Protein AF-A0A956GIS6-F1 (afdb_monomer)

Sequence (207 aa):
MKRALHSLPLTLAALLAAAACTKPPPARPPPKPNNALVVPKKHEAVKPQSCPTCKEDGHCVEKAGKCIAEKPEHCQA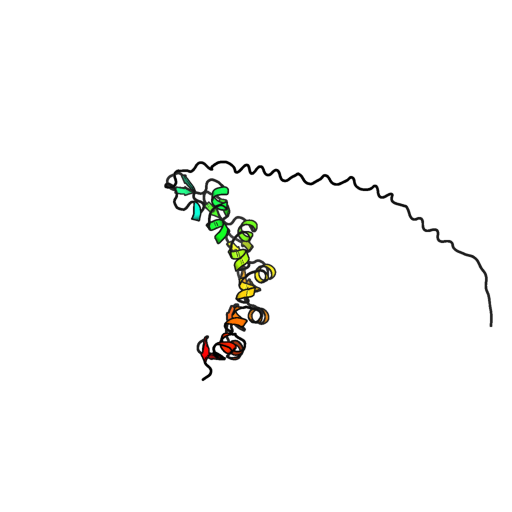ARVCQQSGACTLRDGECEIGSDADCAKAKPCKARGACAFLRGRCVAKSDTQCAASSACTKRGLCALGKAGACIAKKQTHCRKSSDCADRGDCSVVDGACARKSSADCRRSKLCKEDKRCRLTDGECVSSR

Solvent-accessible surface area (backbone atoms only — not comparable to full-atom values): 11097 Å² total; per-residue (Å²): 136,92,84,80,92,84,89,88,84,85,84,80,80,79,84,75,79,78,75,79,78,74,75,77,76,82,77,76,77,76,80,73,84,74,83,66,80,75,65,79,75,69,78,78,73,66,65,98,74,74,35,86,47,20,61,46,56,4,18,60,40,70,55,96,92,38,60,23,24,89,46,50,65,35,9,59,70,7,48,37,12,45,58,65,4,20,30,32,61,52,98,39,37,47,33,47,76,38,40,70,27,10,54,64,7,50,44,13,55,45,45,7,16,33,31,56,54,95,76,39,54,21,26,90,36,39,68,40,6,51,71,6,50,34,11,52,38,47,4,18,33,27,58,42,77,95,29,39,44,17,18,85,45,52,69,33,9,58,65,6,48,40,10,44,47,68,3,22,30,32,65,50,98,45,35,43,31,53,84,43,34,72,25,14,53,65,6,42,40,19,74,75,67,43,13,32,33,57,52,98,80,36,58,35,68,70,123

Structure (mmCIF, N/CA/C/O backbone):
data_AF-A0A956GIS6-F1
#
_entry.id   AF-A0A956GIS6-F1
#
loop_
_atom_site.group_PDB
_atom_site.id
_atom_site.type_symbol
_atom_site.label_atom_id
_atom_site.label_alt_id
_atom_site.label_comp_id
_atom_site.label_asym_id
_atom_site.label_entity_id
_atom_site.label_seq_id
_atom_site.pdbx_PDB_ins_code
_atom_site.Cartn_x
_atom_site.Cartn_y
_atom_site.Cartn_z
_atom_site.occupancy
_atom_site.B_iso_or_equiv
_atom_site.auth_seq_id
_atom_site.auth_comp_id
_atom_site.auth_asym_id
_atom_site.auth_atom_id
_atom_site.pdbx_PDB_model_num
ATOM 1 N N . MET A 1 1 ? 23.698 76.577 -25.377 1.00 41.53 1 MET A N 1
ATOM 2 C CA . MET A 1 1 ? 23.821 77.891 -24.706 1.00 41.53 1 MET A CA 1
ATOM 3 C C . MET A 1 1 ? 23.256 77.764 -23.299 1.00 41.53 1 MET A C 1
ATOM 5 O O . MET A 1 1 ? 22.222 77.138 -23.127 1.00 41.53 1 MET A O 1
ATOM 9 N N . LYS A 1 2 ? 24.010 78.251 -22.310 1.00 43.03 2 LYS A N 1
ATOM 10 C CA . LYS A 1 2 ? 23.818 78.067 -20.862 1.00 43.03 2 LYS A CA 1
ATOM 11 C C . LYS A 1 2 ? 22.625 78.874 -20.328 1.00 43.03 2 LYS A C 1
ATOM 13 O O . LYS A 1 2 ? 22.608 80.073 -20.572 1.00 43.03 2 LYS A O 1
ATOM 18 N N . ARG A 1 3 ? 21.738 78.257 -19.536 1.00 41.69 3 ARG A N 1
ATOM 19 C CA . ARG A 1 3 ? 20.885 78.847 -18.469 1.00 41.69 3 ARG A CA 1
ATOM 20 C C . ARG A 1 3 ? 20.359 77.682 -17.612 1.00 41.69 3 ARG A C 1
ATOM 22 O O . ARG A 1 3 ? 20.037 76.656 -18.189 1.00 41.69 3 ARG A O 1
ATOM 29 N N . ALA A 1 4 ? 20.206 77.714 -16.296 1.00 41.94 4 ALA A N 1
ATOM 30 C CA . ALA A 1 4 ? 20.657 78.580 -15.215 1.00 41.94 4 ALA A CA 1
ATOM 31 C C . ALA A 1 4 ? 20.495 77.742 -13.923 1.00 41.94 4 ALA A C 1
ATOM 33 O O . ALA A 1 4 ? 19.527 76.995 -13.796 1.00 41.94 4 ALA A O 1
ATOM 34 N N . LEU A 1 5 ? 21.448 77.845 -12.996 1.00 48.97 5 LEU A N 1
ATOM 35 C CA . LEU A 1 5 ? 21.312 77.411 -11.599 1.00 48.97 5 LEU A CA 1
ATOM 36 C C . LEU A 1 5 ? 20.383 78.378 -10.856 1.00 48.97 5 LEU A C 1
ATOM 38 O O . LEU A 1 5 ? 20.523 79.568 -11.105 1.00 48.97 5 LEU A O 1
ATOM 42 N N . HIS A 1 6 ? 19.522 77.871 -9.964 1.00 41.44 6 HIS A N 1
ATOM 43 C CA . HIS A 1 6 ? 19.002 78.451 -8.701 1.00 41.44 6 HIS A CA 1
ATOM 44 C C . HIS A 1 6 ? 18.174 77.313 -8.043 1.00 41.44 6 HIS A C 1
ATOM 46 O O . HIS A 1 6 ? 17.205 76.859 -8.636 1.00 41.44 6 HIS A O 1
ATOM 52 N N . SER A 1 7 ? 18.652 76.570 -7.038 1.00 41.81 7 SER A N 1
ATOM 53 C CA . SER A 1 7 ? 18.880 76.893 -5.618 1.00 41.81 7 SER A CA 1
ATOM 54 C C . SER A 1 7 ? 17.678 76.563 -4.707 1.00 41.81 7 SER A C 1
ATOM 56 O O . SER A 1 7 ? 16.615 77.156 -4.850 1.00 41.81 7 SER A O 1
ATOM 58 N N . LEU A 1 8 ? 17.970 75.712 -3.710 1.00 45.19 8 LEU A N 1
ATOM 59 C CA . LEU A 1 8 ? 17.312 75.446 -2.415 1.00 45.19 8 LEU A CA 1
ATOM 60 C C . LEU A 1 8 ? 16.386 74.215 -2.228 1.00 45.19 8 LEU A C 1
ATOM 62 O O . LEU A 1 8 ? 15.758 73.745 -3.171 1.00 45.19 8 LEU A O 1
ATOM 66 N N . PRO A 1 9 ? 16.402 73.632 -1.004 1.00 49.66 9 PRO A N 1
ATOM 67 C CA . PRO A 1 9 ? 16.257 72.199 -0.758 1.00 49.66 9 PRO A CA 1
ATOM 68 C C . PRO A 1 9 ? 14.889 71.833 -0.164 1.00 49.66 9 PRO A C 1
ATOM 70 O O . PRO A 1 9 ? 14.336 72.575 0.643 1.00 49.66 9 PRO A O 1
ATOM 73 N N . LEU A 1 10 ? 14.373 70.643 -0.487 1.00 47.06 10 LEU A N 1
ATOM 74 C CA . LEU A 1 10 ? 13.281 70.031 0.273 1.00 47.06 10 LEU A CA 1
ATOM 75 C C . LEU A 1 10 ? 13.843 68.931 1.175 1.00 47.06 10 LEU A C 1
ATOM 77 O O . LEU A 1 10 ? 14.133 67.817 0.744 1.00 47.06 10 LEU A O 1
ATOM 81 N N . THR A 1 11 ? 13.993 69.271 2.450 1.00 47.03 11 THR A N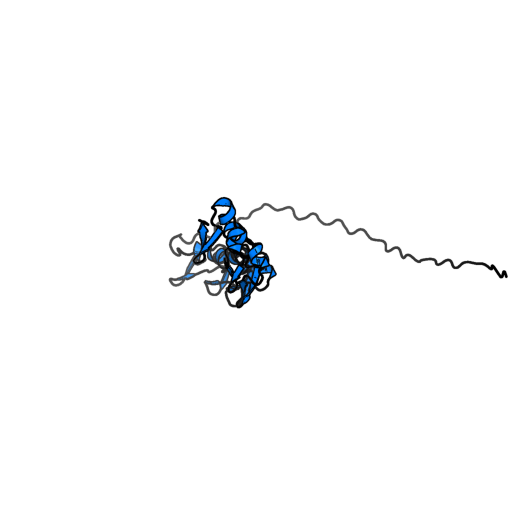 1
ATOM 82 C CA . THR A 1 11 ? 14.193 68.332 3.552 1.00 47.03 11 THR A CA 1
ATOM 83 C C . THR A 1 11 ? 12.910 67.534 3.772 1.00 47.03 11 THR A C 1
ATOM 85 O O . THR A 1 11 ? 11.970 68.016 4.402 1.00 47.03 11 THR A O 1
ATOM 88 N N . LEU A 1 12 ? 12.867 66.305 3.255 1.00 45.44 12 LEU A N 1
ATOM 89 C CA . LEU A 1 12 ? 11.823 65.335 3.579 1.00 45.44 12 LEU A CA 1
ATOM 90 C C . LEU A 1 12 ? 12.169 64.685 4.929 1.00 45.44 12 LEU A C 1
ATOM 92 O O . LEU A 1 12 ? 12.908 63.705 5.004 1.00 45.44 12 LEU A O 1
ATOM 96 N N . ALA A 1 13 ? 11.679 65.280 6.016 1.00 46.28 13 ALA A N 1
ATOM 97 C CA . ALA A 1 13 ? 11.748 64.694 7.348 1.00 46.28 13 ALA A CA 1
ATOM 98 C C . ALA A 1 13 ? 10.803 63.483 7.414 1.00 46.28 13 ALA A C 1
ATOM 100 O O . ALA A 1 13 ? 9.583 63.624 7.495 1.00 46.28 13 ALA A O 1
ATOM 101 N N . ALA A 1 14 ? 11.374 62.280 7.352 1.00 45.25 14 ALA A N 1
ATOM 102 C CA . ALA A 1 14 ? 10.665 61.039 7.621 1.00 45.25 14 ALA A CA 1
ATOM 103 C C . ALA A 1 14 ? 10.368 60.937 9.128 1.00 45.25 14 ALA A C 1
ATOM 105 O O . ALA A 1 14 ? 11.259 60.682 9.937 1.00 45.25 14 ALA A O 1
ATOM 106 N N . LEU A 1 15 ? 9.102 61.132 9.501 1.00 43.81 15 LEU A N 1
ATOM 107 C CA . LEU A 1 15 ? 8.556 60.766 10.809 1.00 43.81 15 LEU A CA 1
ATOM 108 C C . LEU A 1 15 ? 8.535 59.233 10.929 1.00 43.81 15 LEU A C 1
ATOM 110 O O . LEU A 1 15 ? 7.545 58.575 10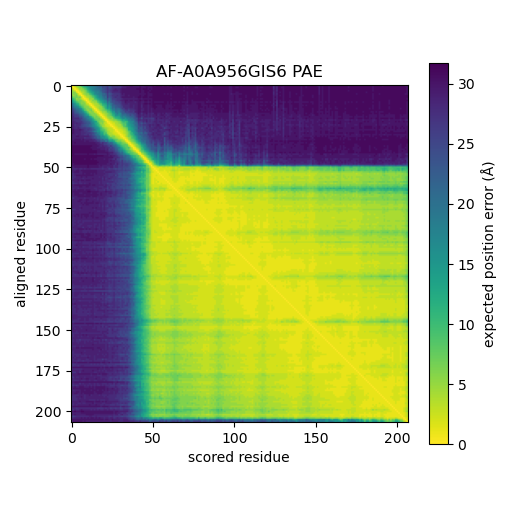.619 1.00 43.81 15 LEU A O 1
ATOM 114 N N . LEU A 1 16 ? 9.651 58.657 11.372 1.00 43.28 16 LEU A N 1
ATOM 115 C CA . LEU A 1 16 ? 9.696 57.300 11.908 1.00 43.28 16 LEU A CA 1
ATOM 116 C C . LEU A 1 16 ? 9.114 57.334 13.324 1.00 43.28 16 LEU A C 1
ATOM 118 O O . LEU A 1 16 ? 9.796 57.677 14.288 1.00 43.28 16 LEU A O 1
ATOM 122 N N . ALA A 1 17 ? 7.836 56.980 13.447 1.00 46.56 17 ALA A N 1
ATOM 123 C CA . ALA A 1 17 ? 7.248 56.627 14.728 1.00 46.56 17 ALA A CA 1
ATOM 124 C C . ALA A 1 17 ? 7.963 55.372 15.257 1.00 46.56 17 ALA A C 1
ATOM 126 O O . ALA A 1 17 ? 7.763 54.264 14.759 1.00 46.56 17 ALA A O 1
ATOM 127 N N . ALA A 1 18 ? 8.829 55.558 16.251 1.00 45.47 18 ALA A N 1
ATOM 128 C CA . ALA A 1 18 ? 9.423 54.474 17.014 1.00 45.47 18 ALA A CA 1
ATOM 129 C C . ALA A 1 18 ? 8.316 53.776 17.817 1.00 45.47 18 ALA A C 1
ATOM 131 O O . ALA A 1 18 ? 7.964 54.192 18.920 1.00 45.47 18 ALA A O 1
ATOM 132 N N . ALA A 1 19 ? 7.750 52.708 17.255 1.00 48.41 19 ALA A N 1
ATOM 133 C CA . ALA A 1 19 ? 7.001 51.735 18.029 1.00 48.41 19 ALA A CA 1
ATOM 134 C C . ALA A 1 19 ? 7.980 51.097 19.023 1.00 48.41 19 ALA A C 1
ATOM 136 O O . ALA A 1 19 ? 8.810 50.261 18.656 1.00 48.41 19 ALA A O 1
ATOM 137 N N . ALA A 1 20 ? 7.919 51.541 20.279 1.00 45.56 20 ALA A N 1
ATOM 138 C CA . ALA A 1 20 ? 8.622 50.919 21.384 1.00 45.56 20 ALA A CA 1
ATOM 139 C C . ALA A 1 20 ? 8.183 49.451 21.461 1.00 45.56 20 ALA A C 1
ATOM 141 O O . ALA A 1 20 ? 7.097 49.124 21.936 1.00 45.56 20 ALA A O 1
ATOM 142 N N . CYS A 1 21 ? 9.028 48.564 20.941 1.00 41.03 21 CYS A N 1
ATOM 143 C CA . CYS A 1 21 ? 8.876 47.128 21.076 1.00 41.03 21 CYS A CA 1
ATOM 144 C C . CYS A 1 21 ? 9.087 46.782 22.551 1.00 41.03 21 CYS A C 1
ATOM 146 O O . CYS A 1 21 ? 10.214 46.560 22.996 1.00 41.03 21 CYS A O 1
ATOM 148 N N . THR A 1 22 ? 8.010 46.763 23.334 1.00 56.94 22 THR A N 1
ATOM 149 C CA . THR A 1 22 ? 8.038 46.172 24.669 1.00 56.94 22 THR A CA 1
ATOM 150 C C . THR A 1 22 ? 8.377 44.699 24.499 1.00 56.94 22 THR A C 1
ATOM 152 O O . THR A 1 22 ? 7.619 43.936 23.898 1.00 56.94 22 THR A O 1
ATOM 155 N N . LYS A 1 23 ? 9.563 44.322 24.974 1.00 52.19 23 LYS A N 1
ATOM 156 C CA . LYS A 1 23 ? 10.079 42.956 24.959 1.00 52.19 23 LYS A CA 1
ATOM 157 C C . LYS A 1 23 ? 8.998 42.016 25.523 1.00 52.19 23 LYS A C 1
ATOM 159 O O . LYS A 1 23 ? 8.519 42.283 26.628 1.00 52.19 23 LYS A O 1
ATOM 164 N N . PRO A 1 24 ? 8.581 40.959 24.801 1.00 56.97 24 PRO A N 1
ATOM 165 C CA . PRO A 1 24 ? 7.620 40.011 25.346 1.00 56.97 24 PRO A CA 1
ATOM 166 C C . PRO A 1 24 ? 8.186 39.409 26.642 1.00 56.97 24 PRO A C 1
ATOM 168 O O . PRO A 1 24 ? 9.401 39.185 26.727 1.00 56.97 24 PRO A O 1
ATOM 171 N N . PRO A 1 25 ? 7.343 39.173 27.664 1.00 61.00 25 PRO A N 1
ATOM 172 C CA . PRO A 1 25 ? 7.788 38.548 28.901 1.00 61.00 25 PRO A CA 1
ATOM 173 C C . PRO A 1 25 ? 8.429 37.187 28.592 1.00 61.00 25 PRO A C 1
ATOM 175 O O . PRO A 1 25 ? 8.023 36.521 27.634 1.00 61.00 25 PRO A O 1
ATOM 178 N N . PRO A 1 26 ? 9.435 36.759 29.376 1.00 60.06 26 PRO A N 1
ATOM 179 C CA . PRO A 1 26 ? 10.087 35.476 29.159 1.00 60.06 26 PRO A CA 1
ATOM 180 C C . PRO A 1 26 ? 9.041 34.358 29.157 1.00 60.06 26 PRO A C 1
ATOM 182 O O . PRO A 1 26 ? 8.207 34.263 30.062 1.00 60.06 26 PRO A O 1
ATOM 185 N N . ALA A 1 27 ? 9.082 33.524 28.117 1.00 55.00 27 ALA A N 1
ATOM 186 C CA . ALA A 1 27 ? 8.240 32.344 28.022 1.00 55.00 27 ALA A CA 1
ATOM 187 C C . ALA A 1 27 ? 8.432 31.485 29.280 1.00 55.00 27 ALA A C 1
ATOM 189 O O . ALA A 1 27 ? 9.566 31.230 29.698 1.00 55.00 27 ALA A O 1
ATOM 190 N N . ARG A 1 28 ? 7.326 31.042 29.894 1.00 58.78 28 ARG A N 1
ATOM 191 C CA . ARG A 1 28 ? 7.397 30.071 30.992 1.00 58.78 28 ARG A CA 1
ATOM 192 C C . ARG A 1 28 ? 8.165 28.837 30.507 1.00 58.78 28 ARG A C 1
ATOM 194 O O . ARG A 1 28 ? 7.917 28.389 29.385 1.00 58.78 28 ARG A O 1
ATOM 201 N N . PRO A 1 29 ? 9.062 28.272 31.332 1.00 59.47 29 PRO A N 1
ATOM 202 C CA . PRO A 1 29 ? 9.697 27.009 30.998 1.00 59.47 29 PRO A CA 1
ATOM 203 C C . PRO A 1 29 ? 8.614 25.943 30.766 1.00 59.47 29 PRO A C 1
ATOM 205 O O . PRO A 1 29 ? 7.585 25.968 31.456 1.00 59.47 29 PRO A O 1
ATOM 208 N N . PRO A 1 30 ? 8.817 25.018 29.810 1.00 54.25 30 PRO A N 1
ATOM 209 C CA . PRO A 1 30 ? 7.894 23.912 29.611 1.00 54.25 30 PRO A CA 1
ATOM 210 C C . PRO A 1 30 ? 7.727 23.152 30.934 1.00 54.25 30 PRO A C 1
ATOM 212 O O . PRO A 1 30 ? 8.701 23.025 31.689 1.00 54.25 30 PRO A O 1
ATOM 215 N N . PRO A 1 31 ? 6.514 22.658 31.248 1.00 49.38 31 PRO A N 1
ATOM 216 C CA . PRO A 1 31 ? 6.333 21.799 32.406 1.00 49.38 31 PRO A CA 1
ATOM 217 C C . PRO A 1 31 ? 7.340 20.653 32.306 1.00 49.38 31 PRO A C 1
ATOM 219 O O . PRO A 1 31 ? 7.449 19.999 31.266 1.00 49.38 31 PRO A O 1
ATOM 222 N N . LYS A 1 32 ? 8.123 20.456 33.374 1.00 43.22 32 LYS A N 1
ATOM 223 C CA . LYS A 1 32 ? 9.049 19.326 33.484 1.00 43.22 32 LYS A CA 1
ATOM 224 C C . LYS A 1 32 ? 8.272 18.050 33.137 1.00 43.22 32 LYS A C 1
ATOM 226 O O . LYS A 1 32 ? 7.121 17.942 33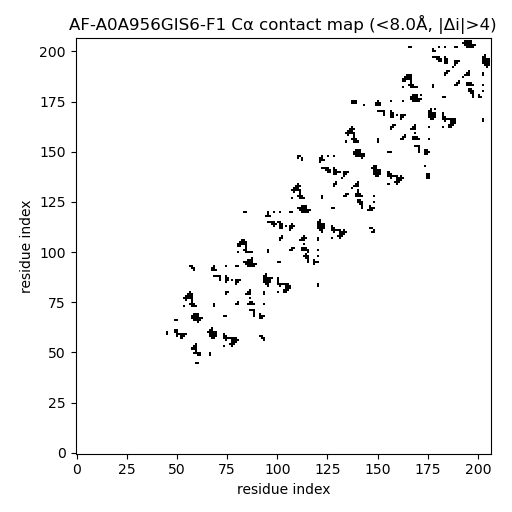.571 1.00 43.22 32 LYS A O 1
ATOM 231 N N . PRO A 1 33 ? 8.853 17.095 32.389 1.00 41.06 33 PRO A N 1
ATOM 232 C CA . PRO A 1 33 ? 8.224 15.800 32.216 1.00 41.06 33 PRO A CA 1
ATOM 233 C C . PRO A 1 33 ? 8.094 15.190 33.609 1.00 41.06 33 PRO A C 1
ATOM 235 O O . PRO A 1 33 ? 9.072 14.720 34.192 1.00 41.06 33 PRO A O 1
ATOM 238 N N . ASN A 1 34 ? 6.890 15.261 34.176 1.00 50.75 34 ASN A N 1
ATOM 239 C CA . ASN A 1 34 ? 6.541 14.478 35.340 1.00 50.75 34 ASN A CA 1
ATOM 240 C C . ASN A 1 34 ? 6.532 13.041 34.852 1.00 50.75 34 ASN A C 1
ATOM 242 O O . ASN A 1 34 ? 5.533 12.523 34.361 1.00 50.75 34 ASN A O 1
ATOM 246 N N . ASN A 1 35 ? 7.699 12.420 34.975 1.00 50.19 35 ASN A N 1
ATOM 247 C CA . ASN A 1 35 ? 7.926 11.002 34.815 1.00 50.19 35 ASN A CA 1
ATOM 248 C C . ASN A 1 35 ? 7.328 10.275 36.031 1.00 50.19 35 ASN A C 1
ATOM 250 O O . ASN A 1 35 ? 7.992 9.538 36.747 1.00 50.19 35 ASN A O 1
ATOM 254 N N . ALA A 1 36 ? 6.051 10.538 36.285 1.00 36.62 36 ALA A N 1
ATOM 255 C CA . ALA A 1 36 ? 5.167 9.640 36.979 1.00 36.62 36 ALA A CA 1
ATOM 256 C C . ALA A 1 36 ? 4.348 8.997 35.865 1.00 36.62 36 ALA A C 1
ATOM 258 O O . ALA A 1 36 ? 3.249 9.442 35.537 1.00 36.62 36 ALA A O 1
ATOM 259 N N . LEU A 1 37 ? 4.917 7.949 35.258 1.00 33.12 37 LEU A N 1
ATOM 260 C CA . LEU A 1 37 ? 4.094 6.887 34.707 1.00 33.12 37 LEU A CA 1
ATOM 261 C C . LEU A 1 37 ? 3.229 6.378 35.865 1.00 33.12 37 LEU A C 1
ATOM 263 O O . LEU A 1 37 ? 3.566 5.416 36.552 1.00 33.12 37 LEU A O 1
ATOM 267 N N . VAL A 1 38 ? 2.086 7.022 36.076 1.00 38.88 38 VAL A N 1
ATOM 268 C CA . VAL A 1 38 ? 0.923 6.321 36.586 1.00 38.88 38 VAL A CA 1
ATOM 269 C C . VAL A 1 38 ? 0.512 5.427 35.428 1.00 38.88 38 VAL A C 1
ATOM 271 O O . VAL A 1 38 ? -0.346 5.766 34.623 1.00 38.88 38 VAL A O 1
ATOM 274 N N . VAL A 1 39 ? 1.212 4.299 35.294 1.00 37.28 39 VAL A N 1
ATOM 275 C CA . VAL A 1 39 ? 0.661 3.135 34.617 1.00 37.28 39 VAL A CA 1
ATOM 276 C C . VAL A 1 39 ? -0.638 2.871 35.373 1.00 37.28 39 VAL A C 1
ATOM 278 O O . VAL A 1 39 ? -0.552 2.581 36.574 1.00 37.28 39 VAL A O 1
ATOM 281 N N . PRO A 1 40 ? -1.831 3.038 34.772 1.00 41.03 40 PRO A N 1
ATOM 282 C CA . PRO A 1 40 ? -3.043 2.626 35.450 1.00 41.03 40 PRO A CA 1
ATOM 283 C C . PRO A 1 40 ? -2.874 1.139 35.747 1.00 41.03 40 PRO A C 1
ATOM 285 O O . PRO A 1 40 ? -2.732 0.301 34.853 1.00 41.03 40 PRO A O 1
ATOM 288 N N . LYS A 1 41 ? -2.752 0.850 37.043 1.00 38.09 41 LYS A N 1
ATOM 289 C CA . LYS A 1 41 ? -2.604 -0.489 37.590 1.00 38.09 41 LYS A CA 1
ATOM 290 C C . LYS A 1 41 ? -3.724 -1.345 37.011 1.00 38.09 41 LYS A C 1
ATOM 292 O O . LYS A 1 41 ? -4.875 -0.940 37.087 1.00 38.09 41 LYS A O 1
ATOM 297 N N . LYS A 1 42 ? -3.334 -2.493 36.444 1.00 40.06 42 LYS A N 1
ATOM 298 C CA . LYS A 1 42 ? -4.156 -3.674 36.149 1.00 40.06 42 LYS A CA 1
ATOM 299 C C . LYS A 1 42 ? -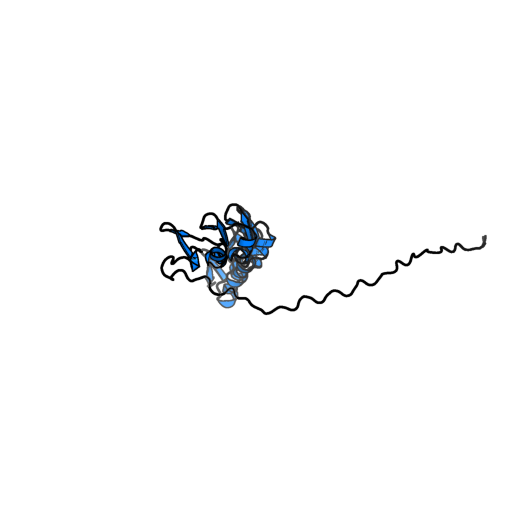5.607 -3.341 35.794 1.00 40.06 42 LYS A C 1
ATOM 301 O O . LYS A 1 42 ? -6.450 -3.222 36.673 1.00 40.06 42 LYS A O 1
ATOM 306 N N . HIS A 1 43 ? -5.912 -3.323 34.497 1.00 49.06 43 HIS A N 1
ATOM 307 C CA . HIS A 1 43 ? -7.243 -3.762 34.086 1.00 49.06 43 HIS A CA 1
ATOM 308 C C . HIS A 1 43 ? -7.430 -5.132 34.732 1.00 49.06 43 HIS A C 1
ATOM 310 O O . HIS A 1 43 ? -6.621 -6.031 34.482 1.00 49.06 43 HIS A O 1
ATOM 316 N N . GLU A 1 44 ? -8.365 -5.233 35.675 1.00 45.47 44 GLU A N 1
ATOM 317 C CA . GLU A 1 44 ? -8.688 -6.488 36.329 1.00 45.47 44 GLU A CA 1
ATOM 318 C C . GLU A 1 44 ? -8.899 -7.519 35.235 1.00 45.47 44 GLU A C 1
ATOM 320 O O . GLU A 1 44 ? -9.772 -7.394 34.377 1.00 45.47 44 GLU A O 1
ATOM 325 N N . ALA A 1 45 ? -7.975 -8.474 35.216 1.00 46.72 45 ALA A N 1
ATOM 326 C CA . ALA A 1 45 ? -7.994 -9.587 34.312 1.00 46.72 45 ALA A CA 1
ATOM 327 C C . ALA A 1 45 ? -9.287 -10.348 34.590 1.00 46.72 45 ALA A C 1
ATOM 329 O O . ALA A 1 45 ? -9.359 -11.152 35.520 1.00 46.72 45 ALA A O 1
ATOM 330 N N . VAL A 1 46 ? -10.303 -10.100 33.764 1.00 50.50 46 VAL A N 1
ATOM 331 C CA . VAL A 1 46 ? -11.305 -11.116 33.472 1.00 50.50 46 VAL A CA 1
ATOM 332 C C . VAL A 1 46 ? -10.505 -12.369 33.139 1.00 50.50 46 VAL A C 1
ATOM 334 O O . VAL A 1 46 ? -9.561 -12.328 32.343 1.00 50.50 46 VAL A O 1
ATOM 337 N N . LYS A 1 47 ? -10.798 -13.440 33.877 1.00 46.25 47 LYS A N 1
ATOM 338 C CA . LYS A 1 47 ? -10.134 -14.743 33.810 1.00 46.25 47 LYS A CA 1
ATOM 339 C C . LYS A 1 47 ? -9.739 -15.044 32.349 1.00 46.25 47 LYS A C 1
ATOM 341 O O . LYS A 1 47 ? -10.618 -14.959 31.494 1.00 46.25 47 LYS A O 1
ATOM 346 N N . PRO A 1 48 ? -8.477 -15.404 32.042 1.00 49.25 48 PRO A N 1
ATOM 347 C CA . PRO A 1 48 ? -7.946 -15.543 30.673 1.00 49.25 48 PRO A CA 1
ATOM 348 C C . PRO A 1 48 ? -8.574 -16.670 29.815 1.00 49.25 48 PRO A C 1
ATOM 350 O O . PRO A 1 48 ? -7.941 -17.165 28.888 1.00 49.25 48 PRO A O 1
ATOM 353 N N . GLN A 1 49 ? -9.807 -17.089 30.108 1.00 57.19 49 GLN A N 1
ATOM 354 C CA . GLN A 1 49 ? -10.528 -18.182 29.461 1.00 57.19 49 GLN A CA 1
ATOM 355 C C . GLN A 1 49 ? -11.935 -17.821 28.954 1.00 57.19 49 GLN A C 1
ATOM 357 O O . GLN A 1 49 ? -12.477 -18.621 28.203 1.00 57.19 49 GLN A O 1
ATOM 362 N N . SER A 1 50 ? -12.537 -16.669 29.291 1.00 78.50 50 SER A N 1
ATOM 363 C CA . SER A 1 50 ? -13.910 -16.383 28.822 1.00 78.50 50 SER A CA 1
ATOM 364 C C . SER A 1 50 ? -13.974 -15.800 27.406 1.00 78.50 50 SER A C 1
ATOM 366 O O . SER A 1 50 ? -14.956 -16.020 26.711 1.00 78.50 50 SER A O 1
ATOM 368 N N . CYS A 1 51 ? -12.918 -15.123 26.928 1.00 89.94 51 CYS A N 1
ATOM 369 C CA . CYS A 1 51 ? -12.888 -14.549 25.578 1.00 89.94 51 CYS A CA 1
ATOM 370 C C . CYS A 1 51 ? -11.512 -14.682 24.898 1.00 89.94 51 CYS A C 1
ATOM 372 O O . CYS A 1 51 ? -10.645 -13.817 25.068 1.00 89.94 51 CYS A O 1
ATOM 374 N N . PRO A 1 52 ? -11.281 -15.750 24.106 1.00 90.25 52 PRO A N 1
ATOM 375 C CA . PRO A 1 52 ? -9.969 -16.037 23.518 1.00 90.25 52 PRO A CA 1
ATOM 376 C C . PRO A 1 52 ? -9.543 -15.026 22.442 1.00 90.25 52 PRO A C 1
ATOM 378 O O . PRO A 1 52 ? -8.349 -14.869 22.189 1.00 90.25 52 PRO A O 1
ATOM 381 N N . THR A 1 53 ? -10.489 -14.306 21.833 1.00 92.31 53 THR A N 1
ATOM 382 C CA . THR A 1 53 ? -10.226 -13.336 20.759 1.00 92.31 53 THR A CA 1
ATOM 383 C C . THR A 1 53 ? -9.934 -11.921 21.260 1.00 92.31 53 THR A C 1
ATOM 385 O O . THR A 1 53 ? -9.699 -11.033 20.451 1.00 92.31 53 THR A O 1
ATOM 388 N N . CYS A 1 54 ? -9.856 -11.685 22.575 1.00 94.56 54 CYS A N 1
ATOM 389 C CA . CYS A 1 54 ? -9.604 -10.353 23.145 1.00 94.56 54 CYS A CA 1
ATOM 390 C C . CYS A 1 54 ? -8.382 -9.641 22.535 1.00 94.56 54 CYS A C 1
ATOM 392 O O . CYS A 1 54 ? -8.471 -8.486 22.132 1.00 94.56 54 CYS A O 1
ATOM 394 N N . LYS A 1 55 ? -7.239 -10.331 22.402 1.00 96.12 55 LYS A N 1
ATOM 395 C CA . LYS A 1 55 ? -6.025 -9.739 21.801 1.00 96.12 55 LYS A CA 1
ATOM 396 C C . LYS A 1 55 ? -6.145 -9.507 20.296 1.00 96.12 55 LYS A C 1
ATOM 398 O O . LYS A 1 55 ? -5.450 -8.654 19.747 1.00 96.12 55 LYS A O 1
ATOM 403 N N . GLU A 1 56 ? -6.971 -10.300 19.635 1.00 96.81 56 GLU A N 1
ATOM 404 C CA . GLU A 1 56 ? -7.106 -10.319 18.185 1.00 96.81 56 GLU A CA 1
ATOM 405 C C . GLU A 1 56 ? -8.096 -9.252 17.732 1.00 96.81 56 GLU A C 1
ATOM 407 O O . GLU A 1 56 ? -7.708 -8.325 17.019 1.00 96.81 56 GLU A O 1
ATOM 412 N N . ASP A 1 57 ? -9.311 -9.327 18.267 1.00 96.00 57 ASP A N 1
ATOM 413 C CA . ASP A 1 57 ? -10.481 -8.574 17.822 1.00 96.00 57 ASP A CA 1
ATOM 414 C C . ASP A 1 57 ? -10.926 -7.508 18.835 1.00 96.00 57 ASP A C 1
ATOM 416 O O . ASP A 1 57 ? -11.759 -6.673 18.515 1.00 96.00 57 ASP A O 1
ATOM 420 N N . GLY A 1 58 ? -10.371 -7.496 20.054 1.00 96.56 58 GLY A N 1
ATOM 421 C CA . GLY A 1 58 ? -10.774 -6.562 21.116 1.00 96.56 58 GLY A CA 1
ATOM 422 C C . GLY A 1 58 ? -11.997 -7.022 21.911 1.00 96.56 58 GLY A C 1
ATOM 423 O O . GLY A 1 58 ? -12.509 -6.297 22.760 1.00 96.56 58 GLY A O 1
ATOM 424 N N . HIS A 1 59 ? -12.476 -8.241 21.683 1.00 96.25 59 HIS A N 1
ATOM 425 C CA . HIS A 1 59 ? -13.633 -8.787 22.387 1.00 96.25 59 HIS A CA 1
ATOM 426 C C . HIS A 1 59 ? -13.202 -9.394 23.721 1.00 96.25 59 HIS A C 1
ATOM 428 O O . HIS A 1 59 ? -12.851 -10.567 23.797 1.00 96.25 59 HIS A O 1
ATOM 434 N N . CYS A 1 60 ? -13.146 -8.566 24.763 1.00 95.69 60 CYS A N 1
ATOM 435 C CA . CYS A 1 60 ? -12.524 -8.915 26.043 1.00 95.69 60 CYS A CA 1
ATOM 436 C C . CYS A 1 60 ? -13.513 -9.220 27.174 1.00 95.69 60 CYS A C 1
ATOM 438 O O . CYS A 1 60 ? -13.085 -9.687 28.228 1.00 95.69 60 CYS A O 1
ATOM 440 N N . VAL A 1 61 ? -14.810 -8.965 26.979 1.00 94.56 61 VAL A N 1
ATOM 441 C CA . VAL A 1 61 ? -15.838 -9.136 28.015 1.0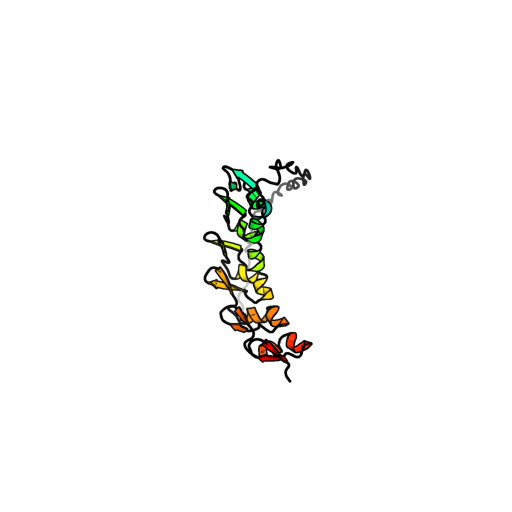0 94.56 61 VAL A CA 1
ATOM 442 C C . VAL A 1 61 ? -16.917 -10.086 27.518 1.00 94.56 61 VAL A C 1
ATOM 444 O O . VAL A 1 61 ? -17.474 -9.875 26.444 1.00 94.56 61 VAL A O 1
ATOM 447 N N . GLU A 1 62 ? -17.229 -11.114 28.307 1.00 93.94 62 GLU A N 1
ATOM 448 C CA . GLU A 1 62 ? -18.369 -11.989 28.042 1.00 93.94 62 GLU A CA 1
ATOM 449 C C . GLU A 1 62 ? -19.648 -11.347 28.592 1.00 93.94 62 GLU A C 1
ATOM 451 O O . GLU A 1 62 ? -19.746 -11.043 29.782 1.00 93.94 62 GLU A O 1
ATOM 456 N N . LYS A 1 63 ? -20.639 -11.136 27.725 1.00 91.31 63 LYS A N 1
ATOM 457 C CA . LYS A 1 63 ? -21.938 -10.560 28.072 1.00 91.31 63 LYS A CA 1
ATOM 458 C C . LYS A 1 63 ? -23.030 -11.298 27.312 1.00 91.31 63 LYS A C 1
ATOM 460 O O . LYS A 1 63 ? -23.003 -11.359 26.086 1.00 91.31 63 LYS A O 1
ATOM 465 N N . ALA A 1 64 ? -23.979 -11.881 28.047 1.00 89.31 64 ALA A N 1
ATOM 466 C CA . ALA A 1 64 ? -25.062 -12.697 27.486 1.00 89.31 64 ALA A CA 1
ATOM 467 C C . ALA A 1 64 ? -24.564 -13.809 26.530 1.00 89.31 64 ALA A C 1
ATOM 469 O O . ALA A 1 64 ? -25.124 -14.014 25.454 1.00 89.31 64 ALA A O 1
ATOM 470 N N . GLY A 1 65 ? -23.482 -14.501 26.909 1.00 89.88 65 GLY A N 1
ATOM 471 C CA . GLY A 1 65 ? -22.898 -15.597 26.126 1.00 89.88 65 GLY A CA 1
ATOM 472 C C . GLY A 1 65 ? -22.136 -15.164 24.867 1.00 89.88 65 GLY A C 1
ATOM 473 O O . GLY A 1 65 ? -21.846 -16.002 24.017 1.00 89.88 65 GLY A O 1
ATOM 474 N N . LYS A 1 66 ? -21.821 -13.870 24.716 1.00 93.06 66 LYS A N 1
ATOM 475 C CA . LYS A 1 66 ? -21.017 -13.333 23.608 1.00 93.06 66 LYS A CA 1
ATOM 476 C C . LYS A 1 66 ? -19.815 -12.563 24.127 1.00 93.06 66 LYS A C 1
ATOM 478 O O . LYS A 1 66 ? -19.924 -11.846 25.115 1.00 93.06 66 LYS A O 1
ATOM 483 N N . CYS A 1 67 ? -18.697 -12.659 23.418 1.00 95.88 67 CYS A N 1
ATOM 484 C CA . CYS A 1 67 ? -17.535 -11.816 23.666 1.00 95.88 67 CYS A CA 1
ATOM 485 C C . CYS A 1 67 ? -17.671 -10.501 22.907 1.00 95.88 67 CYS A C 1
ATOM 487 O O . CYS A 1 67 ? -17.825 -10.522 21.689 1.00 95.88 67 CYS A O 1
ATOM 489 N N . ILE A 1 68 ? -17.585 -9.385 23.628 1.00 96.12 68 ILE A N 1
ATOM 490 C CA . ILE A 1 68 ? -17.719 -8.029 23.091 1.00 96.12 68 ILE A CA 1
ATOM 491 C C . ILE A 1 68 ? -16.590 -7.122 23.585 1.00 96.12 68 ILE A C 1
ATOM 493 O O . ILE A 1 68 ? -15.948 -7.364 24.616 1.00 96.12 68 ILE A O 1
ATOM 497 N N . ALA A 1 69 ? -16.358 -6.037 22.860 1.00 96.94 69 ALA A N 1
ATOM 498 C CA . ALA A 1 69 ? -15.603 -4.897 23.342 1.00 96.94 69 ALA A CA 1
ATOM 499 C C . ALA A 1 69 ? -16.531 -3.994 24.173 1.00 96.94 69 ALA A C 1
ATOM 501 O O . ALA A 1 69 ? -17.458 -3.393 23.654 1.00 96.94 69 ALA A O 1
ATOM 502 N N . GLU A 1 70 ? -16.304 -3.881 25.483 1.00 96.19 70 GLU A N 1
ATOM 503 C CA . GLU A 1 70 ? -17.102 -2.966 26.324 1.00 96.19 70 GLU A CA 1
ATOM 504 C C . GLU A 1 70 ? -16.475 -1.569 26.475 1.00 96.19 70 GLU A C 1
ATOM 506 O O . GLU A 1 70 ? -17.156 -0.615 26.847 1.00 96.19 70 GLU A O 1
ATOM 511 N N . LYS A 1 71 ? -15.174 -1.430 26.184 1.00 97.00 71 LYS A N 1
ATOM 512 C CA . LYS A 1 71 ? -14.425 -0.178 26.343 1.00 97.00 71 LYS A CA 1
ATOM 513 C C . LYS A 1 71 ? -13.531 0.108 25.129 1.00 97.00 71 LYS A C 1
ATOM 515 O O . LYS A 1 71 ? -13.025 -0.849 24.533 1.00 97.00 71 LYS A O 1
ATOM 520 N N . PRO A 1 72 ? -13.288 1.385 24.769 1.00 97.69 72 PRO A N 1
ATOM 521 C CA . PRO A 1 72 ? -12.424 1.745 23.641 1.00 97.69 72 PRO A CA 1
ATOM 522 C C . PRO A 1 72 ? -11.015 1.149 23.727 1.00 97.69 72 PRO A C 1
ATOM 524 O O . PRO A 1 72 ? -10.423 0.805 22.705 1.00 97.69 72 PRO A O 1
ATOM 527 N N . GLU A 1 73 ? -10.484 0.977 24.937 1.00 97.62 73 GLU A N 1
ATOM 528 C CA . GLU A 1 73 ? -9.147 0.432 25.178 1.00 97.62 73 GLU A CA 1
ATOM 529 C C . GLU A 1 73 ? -9.016 -1.010 24.678 1.00 97.62 73 GLU A C 1
ATOM 531 O O . GLU A 1 73 ? -7.935 -1.401 24.238 1.00 97.62 73 GLU A O 1
ATOM 536 N N . HIS A 1 74 ? -10.107 -1.788 24.681 1.00 97.12 74 HIS A N 1
ATOM 537 C CA . HIS A 1 74 ? -10.080 -3.137 24.126 1.00 97.12 74 HIS A CA 1
ATOM 538 C C . HIS A 1 74 ? -9.796 -3.108 22.620 1.00 97.12 74 HIS A C 1
ATOM 540 O O . HIS A 1 74 ? -8.931 -3.842 22.147 1.00 97.12 74 HIS A O 1
ATOM 546 N N . CYS A 1 75 ? -10.447 -2.205 21.880 1.00 98.31 75 CYS A N 1
ATOM 547 C CA . CYS A 1 75 ? -10.210 -2.039 20.447 1.00 98.31 75 CYS A CA 1
ATOM 548 C C . CYS A 1 75 ? -8.826 -1.460 20.163 1.00 98.31 75 CYS A C 1
ATOM 550 O O . CYS A 1 75 ? -8.116 -1.945 19.287 1.00 98.31 75 CYS A O 1
ATOM 552 N N . GLN A 1 76 ? -8.395 -0.457 20.929 1.00 97.75 76 GLN A N 1
ATOM 553 C CA . GLN A 1 76 ? -7.093 0.183 20.729 1.00 97.75 76 GLN A CA 1
ATOM 554 C C . GLN A 1 76 ? -5.910 -0.761 20.984 1.00 97.75 76 GLN A C 1
ATOM 556 O O . GLN A 1 76 ? -4.880 -0.642 20.317 1.00 97.75 76 GLN A O 1
ATOM 561 N N . ALA A 1 77 ? -6.046 -1.689 21.935 1.00 96.19 77 ALA A N 1
ATOM 562 C CA . ALA A 1 77 ? -5.020 -2.680 22.246 1.00 96.19 77 ALA A CA 1
ATOM 563 C C . ALA A 1 77 ? -5.051 -3.907 21.315 1.00 96.19 77 ALA A C 1
ATOM 565 O O . ALA A 1 77 ? -4.072 -4.658 21.267 1.00 96.19 77 ALA A O 1
ATOM 566 N N . ALA A 1 78 ? -6.147 -4.122 20.583 1.00 97.31 78 ALA A N 1
ATOM 567 C CA . ALA A 1 78 ? -6.332 -5.290 19.735 1.00 97.31 78 ALA A CA 1
ATOM 568 C C . ALA A 1 78 ? -5.482 -5.254 18.458 1.00 97.31 78 ALA A C 1
ATOM 570 O O . ALA A 1 78 ? -5.187 -4.204 17.872 1.00 97.31 78 ALA A O 1
ATOM 571 N N . ARG A 1 79 ? -5.128 -6.443 17.965 1.00 98.00 79 ARG A N 1
ATOM 572 C CA . ARG A 1 79 ? -4.368 -6.605 16.722 1.00 98.00 79 ARG A CA 1
ATOM 573 C C . ARG A 1 79 ? -5.150 -6.078 15.517 1.00 98.00 79 ARG A C 1
ATOM 575 O O . ARG A 1 79 ? -4.533 -5.509 14.611 1.00 98.00 79 ARG A O 1
ATOM 582 N N . VAL A 1 80 ? -6.479 -6.206 15.522 1.00 97.75 80 VAL A N 1
ATOM 583 C CA . VAL A 1 80 ? -7.366 -5.706 14.464 1.00 97.75 80 VAL A CA 1
ATOM 584 C C . VAL A 1 80 ? -7.229 -4.189 14.267 1.00 97.75 80 VAL A C 1
ATOM 586 O O . VAL A 1 80 ? -7.098 -3.741 13.128 1.00 97.75 80 VAL A O 1
ATOM 589 N N . CYS A 1 81 ? -7.077 -3.396 15.334 1.00 98.31 81 CYS A N 1
ATOM 590 C CA . CYS A 1 81 ? -6.821 -1.956 15.224 1.00 98.31 81 CYS A CA 1
ATOM 591 C C . CYS A 1 81 ? -5.544 -1.657 14.426 1.00 98.31 81 CYS A C 1
ATOM 593 O O . CYS A 1 81 ? -5.560 -0.888 13.466 1.00 98.31 81 CYS A O 1
ATOM 595 N N . GLN A 1 82 ? -4.436 -2.333 14.735 1.00 97.88 82 GLN A N 1
ATOM 596 C CA . GLN A 1 82 ? -3.182 -2.129 14.001 1.00 97.88 82 GLN A CA 1
ATOM 597 C C . GLN A 1 82 ? -3.220 -2.696 12.575 1.00 97.88 82 GLN A C 1
ATOM 599 O O . GLN A 1 82 ? -2.535 -2.192 11.683 1.00 97.88 82 GLN A O 1
ATOM 604 N N . GLN A 1 83 ? -3.954 -3.785 12.344 1.00 98.06 83 GLN A N 1
ATOM 605 C CA . GLN A 1 83 ? -3.958 -4.478 11.056 1.00 98.06 83 GLN A CA 1
ATOM 606 C C . GLN A 1 83 ? -4.928 -3.880 10.042 1.00 98.06 83 GLN A C 1
ATOM 608 O O . GLN A 1 83 ? -4.586 -3.827 8.859 1.00 98.06 83 GLN A O 1
ATOM 613 N N . SER A 1 84 ? -6.100 -3.425 10.481 1.00 97.19 84 SER A N 1
ATOM 614 C CA . SER A 1 84 ? -7.167 -2.932 9.604 1.00 97.19 84 SER A CA 1
ATOM 615 C C . SER A 1 84 ? -7.617 -1.505 9.917 1.00 97.19 84 SER A C 1
ATOM 617 O O . SER A 1 84 ? -8.255 -0.896 9.063 1.00 97.19 84 SER A O 1
ATOM 619 N N . GLY A 1 85 ? -7.255 -0.952 11.079 1.00 98.12 85 GLY A N 1
ATOM 620 C CA . GLY A 1 85 ? -7.764 0.335 11.558 1.00 98.12 85 GLY A CA 1
ATOM 621 C C . GLY A 1 85 ? -9.056 0.205 12.358 1.00 98.12 85 GLY A C 1
ATOM 622 O O . GLY A 1 85 ? -9.735 1.199 12.566 1.00 98.12 85 GLY A O 1
ATOM 623 N N . ALA A 1 86 ? -9.447 -0.998 12.780 1.00 98.31 86 ALA A N 1
ATOM 624 C CA . ALA A 1 86 ? -10.631 -1.189 13.611 1.00 98.31 86 ALA A CA 1
ATOM 625 C C . ALA A 1 86 ? -10.346 -0.823 15.080 1.00 98.31 86 ALA A C 1
ATOM 627 O O . ALA A 1 86 ? -10.158 -1.687 15.931 1.00 98.31 86 ALA A O 1
ATOM 628 N N . CYS A 1 87 ? -10.194 0.472 15.349 1.00 98.44 87 CYS A N 1
ATOM 629 C CA . CYS A 1 87 ? -9.759 0.996 16.646 1.00 98.44 87 CYS A CA 1
ATOM 630 C C . CYS A 1 87 ? -10.887 1.650 17.452 1.00 98.44 87 CYS A C 1
ATOM 632 O O . CYS A 1 87 ? -10.683 1.978 18.621 1.00 98.44 87 CYS A O 1
ATOM 634 N N . THR A 1 88 ? -12.047 1.876 16.834 1.00 98.44 88 THR A N 1
ATOM 635 C CA . THR A 1 88 ? -13.174 2.583 17.440 1.00 98.44 88 THR A CA 1
ATOM 636 C C . THR A 1 88 ? -14.202 1.576 17.939 1.00 98.44 88 THR A C 1
ATOM 638 O O . THR A 1 88 ? -14.669 0.742 17.173 1.00 98.44 88 THR A O 1
ATOM 641 N N . LEU A 1 89 ? -14.578 1.676 19.215 1.00 98.38 89 LEU A N 1
ATOM 642 C CA . LEU A 1 89 ? -15.672 0.890 19.778 1.00 98.38 89 LEU A CA 1
ATOM 643 C C . LEU A 1 89 ? -17.021 1.420 19.272 1.00 98.38 89 LEU A C 1
ATOM 645 O O . LEU A 1 89 ? -17.331 2.598 19.469 1.00 98.38 89 LEU A O 1
ATOM 649 N N . ARG A 1 90 ? -17.840 0.540 18.695 1.00 98.06 90 ARG A N 1
ATOM 650 C CA . ARG A 1 90 ? -19.247 0.798 18.380 1.00 98.06 90 ARG A CA 1
ATOM 651 C C . ARG A 1 90 ? -20.067 -0.468 18.608 1.00 98.06 90 ARG A C 1
ATOM 653 O O . ARG A 1 90 ? -19.693 -1.527 18.134 1.00 98.06 90 ARG A O 1
ATOM 660 N N . ASP A 1 91 ? -21.167 -0.351 19.347 1.00 96.06 91 ASP A N 1
ATOM 661 C CA . ASP A 1 91 ? -22.152 -1.428 19.549 1.00 96.06 91 ASP A CA 1
ATOM 662 C C . ASP A 1 91 ? -21.568 -2.778 20.011 1.00 96.06 91 ASP A C 1
ATOM 664 O O . ASP A 1 91 ? -22.082 -3.844 19.687 1.00 96.06 91 ASP A O 1
ATOM 668 N N . GLY A 1 92 ? -20.501 -2.733 20.815 1.00 96.50 92 GLY A N 1
ATOM 669 C CA . GLY A 1 92 ? -19.818 -3.930 21.312 1.00 96.50 92 GLY A CA 1
ATOM 670 C C . GLY A 1 92 ? -18.727 -4.475 20.388 1.00 96.50 92 GLY A C 1
ATOM 671 O O . GLY A 1 92 ? -18.082 -5.455 20.746 1.00 96.50 92 GLY A O 1
ATOM 672 N N . GLU A 1 93 ? -18.486 -3.835 19.247 1.00 97.88 93 GLU A N 1
ATOM 673 C CA . GLU A 1 93 ? -17.559 -4.273 18.206 1.00 97.88 93 GLU A CA 1
ATOM 674 C C . GLU A 1 93 ? -16.455 -3.237 17.968 1.00 97.88 93 GLU A C 1
ATOM 676 O O . GLU A 1 93 ? -16.606 -2.035 18.221 1.00 97.88 93 GLU A O 1
ATOM 681 N N . CYS A 1 94 ? -15.326 -3.710 17.449 1.00 98.50 94 CYS A N 1
ATOM 682 C CA . CYS A 1 94 ? -14.237 -2.847 17.018 1.00 98.50 94 CYS A CA 1
ATOM 683 C C . CYS A 1 94 ? -14.367 -2.539 15.524 1.00 98.50 94 CYS A C 1
ATOM 685 O O . CYS A 1 94 ? -14.243 -3.413 14.668 1.00 98.50 94 CYS A O 1
ATOM 687 N N . GLU A 1 95 ? -14.575 -1.265 15.203 1.00 98.50 95 GLU A N 1
ATOM 688 C CA . GLU A 1 95 ? -14.797 -0.766 13.850 1.00 98.50 95 GLU A CA 1
ATOM 689 C C . GLU A 1 95 ? -13.793 0.324 13.465 1.00 98.50 95 GLU A C 1
ATOM 691 O O . GLU A 1 95 ? -13.117 0.939 14.295 1.00 98.50 95 GLU A O 1
ATOM 696 N N . ILE A 1 96 ? -13.698 0.586 12.162 1.00 98.56 96 ILE A N 1
ATOM 697 C CA . ILE A 1 96 ? -12.994 1.758 11.643 1.00 98.56 96 ILE A CA 1
ATOM 698 C C . ILE A 1 96 ? -13.945 2.946 11.780 1.00 98.56 96 ILE A C 1
ATOM 700 O O . ILE A 1 96 ? -14.984 2.982 11.121 1.00 98.56 96 ILE A O 1
ATOM 704 N N . GLY A 1 97 ? -13.606 3.911 12.629 1.00 97.88 97 GLY A N 1
ATOM 705 C CA . GLY A 1 97 ? -14.458 5.065 12.912 1.00 97.88 97 GLY A CA 1
ATOM 706 C C . GLY A 1 97 ? -13.979 6.363 12.269 1.00 97.88 97 GLY A C 1
ATOM 707 O O . GLY A 1 97 ? -14.765 7.299 12.125 1.00 97.88 97 GLY A O 1
ATOM 708 N N . SER A 1 98 ? -12.698 6.453 11.895 1.00 98.44 98 SER A N 1
ATOM 709 C CA . SER A 1 98 ? -12.095 7.728 11.500 1.00 98.44 98 SER A CA 1
ATOM 710 C C . SER A 1 98 ? -10.845 7.601 10.623 1.00 98.44 98 SER A C 1
ATOM 712 O O . SER A 1 98 ? -10.206 6.549 10.544 1.00 98.44 98 SER A O 1
ATOM 714 N N . ASP A 1 99 ? -10.445 8.718 10.001 1.00 98.50 99 ASP A N 1
ATOM 715 C CA . ASP A 1 99 ? -9.145 8.840 9.323 1.00 98.50 99 ASP A CA 1
ATOM 716 C C . ASP A 1 99 ? -7.978 8.559 10.297 1.00 98.50 99 ASP A C 1
ATOM 718 O O . ASP A 1 99 ? -6.960 7.996 9.895 1.00 98.50 99 ASP A O 1
ATOM 722 N N . ALA A 1 100 ? -8.128 8.890 11.587 1.00 98.38 100 ALA A N 1
ATOM 723 C CA . ALA A 1 100 ? -7.104 8.640 12.602 1.00 98.38 100 ALA A CA 1
ATOM 724 C C . ALA A 1 100 ? -6.878 7.141 12.847 1.00 98.38 100 ALA A C 1
ATOM 726 O O . ALA A 1 100 ? -5.740 6.725 13.082 1.00 98.38 100 ALA A O 1
ATOM 727 N N . ASP A 1 101 ? -7.927 6.325 12.746 1.00 98.56 101 ASP A N 1
ATOM 728 C CA . ASP A 1 101 ? -7.793 4.876 12.869 1.00 98.56 101 ASP A CA 1
ATOM 729 C C . ASP A 1 101 ? -7.060 4.293 11.655 1.00 98.56 101 ASP A C 1
ATOM 731 O O . ASP A 1 101 ? -6.120 3.508 11.796 1.00 98.56 101 ASP A O 1
ATOM 735 N N . CYS A 1 102 ? -7.408 4.762 10.452 1.00 98.69 102 CYS A N 1
ATOM 736 C CA . CYS A 1 102 ? -6.718 4.371 9.227 1.00 98.69 102 CYS A CA 1
ATOM 737 C C . CYS A 1 102 ? -5.246 4.784 9.216 1.00 98.69 102 CYS A C 1
ATOM 739 O O . CYS A 1 102 ? -4.400 4.003 8.785 1.00 98.69 102 CYS A O 1
ATOM 741 N N . ALA A 1 103 ? -4.917 5.974 9.720 1.00 98.06 103 ALA A N 1
ATOM 742 C CA . ALA A 1 103 ? -3.543 6.460 9.794 1.00 98.06 103 ALA A CA 1
ATOM 743 C C . ALA A 1 103 ? -2.639 5.577 10.676 1.00 98.06 103 ALA A C 1
ATOM 745 O O . ALA A 1 103 ? -1.453 5.421 10.381 1.00 98.06 103 ALA A O 1
ATOM 746 N N . LYS A 1 104 ? -3.195 4.968 11.733 1.00 96.19 104 LYS A N 1
ATOM 747 C CA . LYS A 1 104 ? -2.480 4.033 12.622 1.00 96.19 104 LYS A CA 1
ATOM 748 C C . LYS A 1 104 ? -2.347 2.630 12.024 1.00 96.19 104 LYS A C 1
ATOM 750 O O . LYS A 1 104 ? -1.471 1.865 12.431 1.00 96.19 104 LYS A O 1
ATOM 755 N N . ALA A 1 105 ? -3.200 2.286 11.065 1.00 98.06 105 ALA A N 1
ATOM 756 C CA . ALA A 1 105 ? -3.264 0.952 10.499 1.00 98.06 105 ALA A CA 1
ATOM 757 C C . ALA A 1 105 ? -2.096 0.669 9.538 1.00 98.06 105 ALA A C 1
ATOM 759 O O . ALA A 1 105 ? -1.678 1.509 8.733 1.00 98.06 105 ALA A O 1
ATOM 760 N N . LYS A 1 106 ? -1.609 -0.577 9.533 1.00 98.50 106 LYS A N 1
ATOM 761 C CA . LYS A 1 106 ? -0.577 -1.060 8.595 1.00 98.50 106 LYS A CA 1
ATOM 762 C C . LYS A 1 106 ? -0.878 -0.729 7.119 1.00 98.50 106 LYS A C 1
ATOM 764 O O . LYS A 1 106 ? 0.065 -0.357 6.411 1.00 98.50 106 LYS A O 1
ATOM 769 N N . PRO A 1 107 ? -2.130 -0.819 6.617 1.00 98.38 107 PRO A N 1
ATOM 770 C CA . PRO A 1 107 ? -2.466 -0.463 5.241 1.00 98.38 107 PRO A CA 1
ATOM 771 C C . PRO A 1 107 ? -2.165 0.990 4.860 1.00 98.38 107 PRO A C 1
ATOM 773 O O . PRO A 1 107 ? -1.867 1.227 3.689 1.00 98.38 107 PRO A O 1
ATOM 776 N N . CYS A 1 108 ? -2.168 1.944 5.796 1.00 98.56 108 CYS A N 1
ATOM 777 C CA . CYS A 1 108 ? -1.791 3.325 5.492 1.00 98.56 108 CYS A CA 1
ATOM 778 C C . CYS A 1 108 ? -0.335 3.404 5.019 1.00 98.56 108 CYS A C 1
ATOM 780 O O . CYS A 1 108 ? -0.071 3.790 3.881 1.00 98.56 108 CYS A O 1
ATOM 782 N N . LYS A 1 109 ? 0.617 2.906 5.818 1.00 98.56 109 LYS A N 1
ATOM 783 C CA . LYS A 1 109 ? 2.038 2.878 5.427 1.00 98.56 109 LYS A CA 1
ATOM 784 C C . LYS A 1 109 ? 2.304 1.939 4.248 1.00 98.56 109 LYS A C 1
ATOM 786 O O . LYS A 1 109 ? 3.141 2.222 3.392 1.00 98.56 109 LYS A O 1
ATOM 791 N N . ALA A 1 110 ? 1.623 0.795 4.205 1.00 98.56 110 ALA A N 1
ATOM 792 C CA . ALA A 1 110 ? 1.886 -0.222 3.193 1.00 98.56 110 ALA A CA 1
ATOM 793 C C . ALA A 1 110 ? 1.316 0.137 1.815 1.00 98.56 110 ALA A C 1
ATOM 795 O O . ALA A 1 110 ? 1.939 -0.158 0.800 1.00 98.56 110 ALA A O 1
ATOM 796 N N . ARG A 1 111 ? 0.123 0.737 1.771 1.00 98.38 111 ARG A N 1
ATOM 797 C CA . ARG A 1 111 ? -0.680 0.888 0.548 1.00 98.38 111 ARG A CA 1
ATOM 798 C C . ARG A 1 111 ? -1.233 2.298 0.341 1.00 98.38 111 ARG A C 1
ATOM 800 O O . ARG A 1 111 ? -1.978 2.485 -0.608 1.00 98.38 111 ARG A O 1
ATOM 807 N N . GLY A 1 112 ? -0.930 3.257 1.216 1.00 98.56 112 GLY A N 1
ATOM 808 C CA . GLY A 1 112 ? -1.485 4.613 1.157 1.00 98.56 112 GLY A CA 1
ATOM 809 C C . GLY A 1 112 ? -2.939 4.701 1.626 1.00 98.56 112 GLY A C 1
ATOM 810 O O . GLY A 1 112 ? -3.574 5.737 1.464 1.00 98.56 112 GLY A O 1
ATOM 811 N N . ALA A 1 113 ? -3.486 3.625 2.203 1.00 98.50 113 ALA A N 1
ATOM 812 C CA . ALA A 1 113 ? -4.874 3.553 2.646 1.00 98.50 113 ALA A CA 1
ATOM 813 C C . ALA A 1 113 ? -5.058 4.235 4.011 1.00 98.50 113 ALA A C 1
ATOM 815 O O . ALA A 1 113 ? -5.253 3.570 5.024 1.00 98.50 113 ALA A O 1
ATOM 816 N N . CYS A 1 114 ? -4.903 5.557 4.042 1.00 98.56 114 CYS A N 1
ATOM 817 C CA . CYS A 1 114 ? -4.815 6.345 5.273 1.00 98.56 114 CYS A CA 1
ATOM 818 C C . CYS A 1 114 ? -6.110 7.069 5.647 1.00 98.56 114 CYS A C 1
ATOM 820 O O . CYS A 1 114 ? -6.124 7.781 6.643 1.00 98.56 114 CYS A O 1
ATOM 822 N N . ALA A 1 115 ? -7.175 6.927 4.861 1.00 98.38 115 ALA A N 1
ATOM 823 C CA . ALA A 1 115 ? -8.404 7.671 5.072 1.00 98.38 115 ALA A CA 1
ATOM 824 C C . ALA A 1 115 ? -9.625 6.757 5.168 1.00 98.38 115 ALA A C 1
ATOM 826 O O . ALA A 1 115 ? -9.759 5.791 4.422 1.00 98.38 115 ALA A O 1
ATOM 827 N N . PHE A 1 116 ? -10.538 7.101 6.060 1.00 98.12 116 PHE A N 1
ATOM 828 C CA . PHE A 1 116 ? -11.803 6.438 6.277 1.00 98.12 116 PHE A CA 1
ATOM 829 C C . PHE A 1 116 ? -12.821 6.820 5.206 1.00 98.12 116 PHE A C 1
ATOM 831 O O . PHE A 1 116 ? -13.056 7.998 4.903 1.00 98.12 116 PHE A O 1
ATOM 838 N N . LEU A 1 117 ? -13.436 5.796 4.623 1.00 97.19 117 LEU A N 1
ATOM 839 C CA . LEU A 1 117 ? -14.559 5.923 3.712 1.00 97.19 117 LEU A CA 1
ATOM 840 C C . LEU A 1 117 ? -15.442 4.679 3.822 1.00 97.19 117 LEU A C 1
ATOM 842 O O . LEU A 1 117 ? -15.014 3.584 3.461 1.00 97.19 117 LEU A O 1
ATOM 846 N N . ARG A 1 118 ? -16.689 4.862 4.277 1.00 94.56 118 ARG A N 1
ATOM 847 C CA . ARG A 1 118 ? -17.731 3.815 4.318 1.00 94.56 118 ARG A CA 1
ATOM 848 C C . ARG A 1 118 ? -17.251 2.507 4.970 1.00 94.56 118 ARG A C 1
ATOM 850 O O . ARG A 1 118 ? -17.308 1.448 4.352 1.00 94.56 118 ARG A O 1
ATOM 857 N N . GLY A 1 119 ? -16.729 2.591 6.194 1.00 95.25 119 GLY A N 1
ATOM 858 C CA . GLY A 1 119 ? -16.302 1.402 6.944 1.00 95.25 119 GLY A CA 1
ATOM 859 C C . GLY A 1 119 ? -14.934 0.845 6.541 1.00 95.25 119 GLY A C 1
ATOM 860 O O . GLY A 1 119 ? -14.576 -0.246 6.968 1.00 95.25 119 GLY A O 1
ATOM 861 N N . ARG A 1 120 ? -14.171 1.532 5.677 1.00 96.81 120 ARG A N 1
ATOM 862 C CA . ARG A 1 120 ? -12.907 1.019 5.126 1.00 96.81 120 ARG A CA 1
ATOM 863 C C . ARG A 1 120 ? -11.825 2.085 5.086 1.00 96.81 120 ARG A C 1
ATOM 865 O O . ARG A 1 120 ? -12.112 3.266 4.903 1.00 96.81 120 ARG A O 1
ATOM 872 N N . CYS A 1 121 ? -10.576 1.636 5.164 1.00 98.56 121 CYS A N 1
ATOM 873 C CA . CYS A 1 121 ? -9.418 2.471 4.882 1.00 98.56 121 CYS A CA 1
ATOM 874 C C . CYS A 1 121 ? -9.078 2.458 3.390 1.00 98.56 121 CYS A C 1
ATOM 876 O O . CYS A 1 121 ? -8.908 1.398 2.782 1.00 98.56 121 CYS A O 1
ATOM 878 N N . VAL A 1 122 ? -8.962 3.650 2.813 1.00 98.62 122 VAL A N 1
ATOM 879 C CA . VAL A 1 122 ? -8.702 3.902 1.394 1.00 98.62 122 VAL A CA 1
ATOM 880 C C . VAL A 1 122 ? -7.683 5.025 1.222 1.00 98.62 122 VAL A C 1
ATOM 882 O O . VAL A 1 122 ? -7.433 5.805 2.143 1.00 98.62 122 VAL A O 1
ATOM 885 N N . ALA A 1 123 ? -7.081 5.113 0.040 1.00 98.62 123 ALA A N 1
ATOM 886 C CA . ALA A 1 123 ? -6.361 6.306 -0.376 1.00 98.62 123 ALA A CA 1
ATOM 887 C C . ALA A 1 123 ? -7.358 7.353 -0.897 1.00 98.62 123 ALA A C 1
ATOM 889 O O . ALA A 1 123 ? -8.325 7.016 -1.582 1.00 98.62 123 ALA A O 1
ATOM 890 N N . LYS A 1 124 ? -7.109 8.630 -0.600 1.00 98.19 124 LYS A N 1
ATOM 891 C CA . LYS A 1 124 ? -7.869 9.788 -1.105 1.00 98.19 124 LYS A CA 1
ATOM 892 C C . LYS A 1 124 ? -7.025 10.718 -1.983 1.00 98.19 124 LYS A C 1
ATOM 894 O O . LYS A 1 124 ? -7.568 11.661 -2.549 1.00 98.19 124 LYS A O 1
ATOM 899 N N . SER A 1 125 ? -5.718 10.478 -2.120 1.00 98.44 125 SER A N 1
ATOM 900 C CA . SER A 1 125 ? -4.840 11.316 -2.947 1.00 98.44 125 SER A CA 1
ATOM 901 C C . SER A 1 125 ? -3.613 10.577 -3.480 1.00 98.44 125 SER A C 1
ATOM 903 O O . SER A 1 125 ? -3.171 9.573 -2.916 1.00 98.44 125 SER A O 1
ATOM 905 N N . ASP A 1 126 ? -3.020 11.123 -4.546 1.00 98.56 126 ASP A N 1
ATOM 906 C CA . ASP A 1 126 ? -1.726 10.672 -5.069 1.00 98.56 126 ASP A CA 1
ATOM 907 C C . ASP A 1 126 ? -0.620 10.799 -4.010 1.00 98.56 126 ASP A C 1
ATOM 909 O O . ASP A 1 126 ? 0.241 9.931 -3.923 1.00 98.56 126 ASP A O 1
ATOM 913 N N . THR A 1 127 ? -0.671 11.821 -3.148 1.00 98.56 127 THR A N 1
ATOM 914 C CA . THR A 1 127 ? 0.303 12.021 -2.062 1.00 98.56 127 THR A CA 1
ATOM 915 C C . THR A 1 127 ? 0.325 10.846 -1.084 1.00 98.56 127 THR A C 1
ATOM 917 O O . THR A 1 127 ? 1.398 10.382 -0.703 1.00 98.56 127 THR A O 1
ATOM 920 N N . GLN A 1 128 ? -0.845 10.315 -0.711 1.00 98.56 128 GLN A N 1
ATOM 921 C CA . GLN A 1 128 ? -0.926 9.138 0.160 1.00 98.56 128 GLN A CA 1
ATOM 922 C C . GLN A 1 128 ? -0.361 7.888 -0.525 1.00 98.56 128 GLN A C 1
ATOM 924 O O . GLN A 1 128 ? 0.360 7.109 0.099 1.00 98.56 128 GLN A O 1
ATOM 929 N N . CYS A 1 129 ? -0.630 7.717 -1.822 1.00 98.81 129 CYS A N 1
ATOM 930 C CA . CYS A 1 129 ? -0.048 6.626 -2.596 1.00 98.81 129 CYS A CA 1
ATOM 931 C C . CYS A 1 129 ? 1.473 6.750 -2.707 1.00 98.81 129 CYS A C 1
ATOM 933 O O . CYS A 1 129 ? 2.183 5.773 -2.467 1.00 98.81 129 CYS A O 1
ATOM 935 N N . ALA A 1 130 ? 1.980 7.944 -3.010 1.00 98.50 130 ALA A N 1
ATOM 936 C CA . ALA A 1 130 ? 3.402 8.224 -3.160 1.00 98.50 130 ALA A CA 1
ATOM 937 C C . ALA A 1 130 ? 4.199 7.989 -1.865 1.00 98.50 130 ALA A C 1
ATOM 939 O O . ALA A 1 130 ? 5.329 7.513 -1.926 1.00 98.50 130 ALA A O 1
ATOM 940 N N . ALA A 1 131 ? 3.603 8.257 -0.699 1.00 98.31 131 ALA A N 1
ATOM 941 C CA . ALA A 1 131 ? 4.220 8.003 0.604 1.00 98.31 131 ALA A CA 1
ATOM 942 C C . ALA A 1 131 ? 4.243 6.512 1.010 1.00 98.31 131 ALA A C 1
ATOM 944 O O . ALA A 1 131 ? 4.881 6.147 1.999 1.00 98.31 131 ALA A O 1
ATOM 945 N N . SER A 1 132 ? 3.538 5.640 0.280 1.00 98.69 132 SER A N 1
ATOM 946 C CA . SER A 1 132 ? 3.396 4.228 0.641 1.00 98.69 132 SER A CA 1
ATOM 947 C C . SER A 1 132 ? 4.595 3.373 0.228 1.00 98.69 132 SER A C 1
ATOM 949 O O . SER A 1 132 ? 5.253 3.617 -0.786 1.00 98.69 132 SER A O 1
ATOM 951 N N . SER A 1 133 ? 4.834 2.277 0.955 1.00 98.69 133 SER A N 1
ATOM 952 C CA . SER A 1 133 ? 5.848 1.299 0.540 1.00 98.69 133 SER A CA 1
ATOM 953 C C . SER A 1 133 ? 5.474 0.565 -0.753 1.00 98.69 133 SER A C 1
ATOM 955 O O . SER A 1 133 ? 6.360 0.129 -1.484 1.00 98.69 133 SER A O 1
ATOM 957 N N . ALA A 1 134 ? 4.185 0.462 -1.093 1.00 98.69 134 ALA A N 1
ATOM 958 C CA . ALA A 1 134 ? 3.750 -0.050 -2.390 1.00 98.69 134 ALA A CA 1
ATOM 959 C C . ALA A 1 134 ? 4.192 0.845 -3.561 1.00 98.69 134 ALA A C 1
ATOM 961 O O . ALA A 1 134 ? 4.452 0.316 -4.642 1.00 98.69 134 ALA A O 1
ATOM 962 N N . CYS A 1 135 ? 4.318 2.161 -3.368 1.00 98.75 135 CYS A N 1
ATOM 963 C CA . CYS A 1 135 ? 4.877 3.046 -4.388 1.00 98.75 135 CYS A CA 1
ATOM 964 C C . CYS A 1 135 ? 6.366 2.769 -4.611 1.00 98.75 135 CYS A C 1
ATOM 966 O O . CYS A 1 135 ? 6.770 2.483 -5.736 1.00 98.75 135 CYS A O 1
ATOM 968 N N . THR A 1 136 ? 7.177 2.773 -3.551 1.00 98.69 136 THR A N 1
ATOM 969 C CA . THR A 1 136 ? 8.630 2.573 -3.689 1.00 98.69 136 THR A CA 1
ATOM 970 C C . THR A 1 136 ? 8.989 1.164 -4.149 1.00 98.69 136 THR A C 1
ATOM 972 O O . THR A 1 136 ? 9.905 0.994 -4.950 1.00 98.69 136 THR A O 1
ATOM 975 N N . LYS A 1 137 ? 8.249 0.144 -3.700 1.00 98.75 137 LYS A N 1
ATOM 976 C CA . LYS A 1 137 ? 8.527 -1.247 -4.077 1.00 98.75 137 LYS A CA 1
ATOM 977 C C . LYS A 1 137 ? 7.940 -1.626 -5.429 1.00 98.75 137 LYS A C 1
ATOM 979 O O . LYS A 1 137 ? 8.638 -2.157 -6.285 1.00 98.75 137 LYS A O 1
ATOM 984 N N . ARG A 1 138 ? 6.665 -1.298 -5.648 1.00 98.69 138 ARG A N 1
ATOM 985 C CA . ARG A 1 138 ? 5.870 -1.809 -6.778 1.00 98.69 138 ARG A CA 1
ATOM 986 C C . ARG A 1 138 ? 5.410 -0.739 -7.768 1.00 98.69 138 ARG A C 1
ATOM 988 O O . ARG A 1 138 ? 4.631 -1.051 -8.656 1.00 98.69 138 ARG A O 1
ATOM 995 N N . GLY A 1 139 ? 5.796 0.524 -7.589 1.00 98.69 139 GLY A N 1
ATOM 996 C CA . GLY A 1 139 ? 5.411 1.622 -8.484 1.00 98.69 139 GLY A CA 1
ATOM 997 C C . GLY A 1 139 ? 3.938 2.046 -8.389 1.00 98.69 139 GLY A C 1
ATOM 998 O O . GLY A 1 139 ? 3.433 2.741 -9.271 1.00 98.69 139 GLY A O 1
ATOM 999 N N . LEU A 1 140 ? 3.216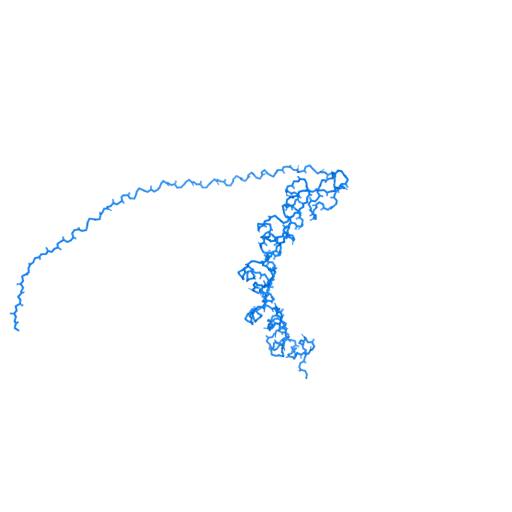 1.661 -7.333 1.00 98.75 140 LEU A N 1
ATOM 1000 C CA . LEU A 1 140 ? 1.805 2.030 -7.154 1.00 98.75 140 LEU A CA 1
ATOM 1001 C C . LEU A 1 140 ? 1.661 3.403 -6.488 1.00 98.75 140 LEU A C 1
ATOM 1003 O O . LEU A 1 140 ? 1.277 3.519 -5.328 1.00 98.75 140 LEU A O 1
ATOM 1007 N N . CYS A 1 141 ? 2.037 4.444 -7.225 1.00 98.75 141 CYS A N 1
ATOM 1008 C CA . CYS A 1 141 ? 2.222 5.791 -6.684 1.00 98.75 141 CYS A CA 1
ATOM 1009 C C . CYS A 1 141 ? 1.058 6.760 -6.934 1.00 98.75 141 CYS A C 1
ATOM 1011 O O . CYS A 1 141 ? 1.176 7.923 -6.567 1.00 98.75 141 CYS A O 1
ATOM 1013 N N . ALA A 1 142 ? -0.041 6.335 -7.565 1.00 98.62 142 ALA A N 1
ATOM 1014 C CA . ALA A 1 142 ? -1.163 7.224 -7.877 1.00 98.62 142 ALA A CA 1
ATOM 1015 C C . ALA A 1 142 ? -2.516 6.646 -7.463 1.00 98.62 142 ALA A C 1
ATOM 1017 O O . ALA A 1 142 ? -2.728 5.438 -7.509 1.00 98.62 142 ALA A O 1
ATOM 1018 N N . LEU A 1 143 ? -3.451 7.523 -7.119 1.00 98.62 143 LEU A N 1
ATOM 1019 C CA . LEU A 1 143 ? -4.813 7.205 -6.731 1.00 98.62 143 LEU A CA 1
ATOM 1020 C C . LEU A 1 143 ? -5.597 6.651 -7.921 1.00 98.62 143 LEU A C 1
ATOM 1022 O O . LEU A 1 143 ? -5.883 7.349 -8.893 1.00 98.62 143 LEU A O 1
ATOM 1026 N N . GLY A 1 144 ? -5.961 5.383 -7.844 1.00 97.62 144 GLY A N 1
ATOM 1027 C CA . GLY A 1 144 ? -6.865 4.707 -8.757 1.00 97.62 144 GLY A CA 1
ATOM 1028 C C . GLY A 1 144 ? -8.329 4.845 -8.351 1.00 97.62 144 GLY A C 1
ATOM 1029 O O . GLY A 1 144 ? -8.700 5.570 -7.427 1.00 97.62 144 GLY A O 1
ATOM 1030 N N . LYS A 1 145 ? -9.183 4.110 -9.063 1.00 94.19 145 LYS A N 1
ATOM 1031 C CA . LYS A 1 145 ? -10.605 4.001 -8.723 1.00 94.19 145 LYS A CA 1
ATOM 1032 C C . LYS A 1 145 ? -10.773 3.281 -7.380 1.00 94.19 145 LYS A C 1
ATOM 1034 O O . LYS A 1 145 ? -9.897 2.530 -6.955 1.00 94.19 145 LYS A O 1
ATOM 1039 N N . ALA A 1 146 ? -11.905 3.525 -6.720 1.00 92.12 146 ALA A N 1
ATOM 1040 C CA . ALA A 1 146 ? -12.262 2.916 -5.434 1.00 92.12 146 ALA A CA 1
ATOM 1041 C C . ALA A 1 146 ? -11.223 3.116 -4.304 1.00 92.12 146 ALA A C 1
ATOM 1043 O O . ALA A 1 146 ? -11.211 2.360 -3.336 1.00 92.12 146 ALA A O 1
ATOM 1044 N N . GLY A 1 147 ? -10.354 4.129 -4.417 1.00 96.31 147 GLY A N 1
ATOM 1045 C CA . GLY A 1 147 ? -9.384 4.470 -3.377 1.00 96.31 147 GLY A CA 1
ATOM 1046 C C . GLY A 1 147 ? -8.201 3.503 -3.257 1.00 96.31 147 GLY A C 1
ATOM 1047 O O . GLY A 1 147 ? -7.584 3.415 -2.197 1.00 96.31 147 GLY A O 1
ATOM 1048 N N . ALA A 1 148 ? -7.881 2.765 -4.324 1.00 97.50 148 ALA A N 1
ATOM 1049 C CA . ALA A 1 148 ? -6.689 1.922 -4.399 1.00 97.50 148 ALA A CA 1
ATOM 1050 C C . ALA A 1 148 ? -5.516 2.671 -5.045 1.00 97.50 148 ALA A C 1
ATOM 1052 O O . ALA A 1 148 ? -5.717 3.434 -5.984 1.00 97.50 148 ALA A O 1
ATOM 1053 N N . CYS A 1 149 ? -4.285 2.418 -4.605 1.00 98.75 149 CYS A N 1
ATOM 1054 C CA . CYS A 1 149 ? -3.096 2.949 -5.272 1.00 98.75 149 CYS A CA 1
ATOM 1055 C C . CYS A 1 149 ? -2.674 2.062 -6.449 1.00 98.75 149 CYS A C 1
ATOM 1057 O O . CYS A 1 149 ? -2.592 0.841 -6.314 1.00 98.75 149 CYS A O 1
ATOM 1059 N N . ILE A 1 150 ? -2.388 2.688 -7.590 1.00 98.69 150 ILE A N 1
ATOM 1060 C CA . ILE A 1 150 ? -2.087 2.050 -8.874 1.00 98.69 150 ILE A CA 1
ATOM 1061 C C . ILE A 1 150 ? -0.873 2.699 -9.556 1.00 98.69 150 ILE A C 1
ATOM 1063 O O . ILE A 1 150 ? -0.461 3.822 -9.238 1.00 98.69 150 ILE A O 1
ATOM 1067 N N . ALA A 1 151 ? -0.311 2.011 -10.543 1.00 98.44 151 ALA A N 1
ATOM 1068 C CA . ALA A 1 151 ? 0.666 2.563 -11.468 1.00 98.44 151 ALA A CA 1
ATOM 1069 C C . ALA A 1 151 ? -0.052 3.244 -12.646 1.00 98.44 151 ALA A C 1
ATOM 1071 O O . ALA A 1 151 ? -0.628 2.579 -13.499 1.00 98.44 151 ALA A O 1
ATOM 1072 N N . LYS A 1 152 ? -0.023 4.582 -12.706 1.00 97.88 152 LYS A N 1
ATOM 1073 C CA . LYS A 1 152 ? -0.557 5.352 -13.852 1.00 97.88 152 LYS A CA 1
ATOM 1074 C C . LYS A 1 152 ? 0.499 5.786 -14.863 1.00 97.88 152 LYS A C 1
ATOM 1076 O O . LYS A 1 152 ? 0.173 6.049 -16.013 1.00 97.88 152 LYS A O 1
ATOM 1081 N N . LYS A 1 153 ? 1.751 5.943 -14.427 1.00 98.06 153 LYS A N 1
ATOM 1082 C CA . LYS A 1 153 ? 2.839 6.490 -15.245 1.00 98.06 153 LYS A CA 1
ATOM 1083 C C . LYS A 1 153 ? 3.984 5.497 -15.298 1.00 98.06 153 LYS A C 1
ATOM 1085 O O . LYS A 1 153 ? 4.350 4.918 -14.277 1.00 98.06 153 LYS A O 1
ATOM 1090 N N . GLN A 1 154 ? 4.618 5.390 -16.462 1.00 97.94 154 GLN A N 1
ATOM 1091 C CA . GLN A 1 154 ? 5.813 4.566 -16.657 1.00 97.94 154 GLN A CA 1
ATOM 1092 C C . GLN A 1 154 ? 6.925 4.907 -15.655 1.00 97.94 154 GLN A C 1
ATOM 1094 O O . GLN A 1 154 ? 7.656 4.032 -15.199 1.00 97.94 154 GLN A O 1
ATOM 1099 N N . THR A 1 155 ? 7.043 6.182 -15.284 1.00 98.19 155 THR A N 1
ATOM 1100 C CA . THR A 1 155 ? 8.021 6.648 -14.297 1.00 98.19 155 THR A CA 1
ATOM 1101 C C . THR A 1 155 ? 7.787 6.077 -12.902 1.00 98.19 155 THR A C 1
ATOM 1103 O O . THR A 1 155 ? 8.756 5.957 -12.161 1.00 98.19 155 THR A O 1
ATOM 1106 N N . HIS A 1 156 ? 6.556 5.695 -12.539 1.00 98.25 156 HIS A N 1
ATOM 1107 C CA . HIS A 1 156 ? 6.299 5.045 -11.255 1.00 98.25 156 HIS A CA 1
ATOM 1108 C C . HIS A 1 156 ? 6.909 3.641 -11.228 1.00 98.25 156 HIS A C 1
ATOM 1110 O O . HIS A 1 156 ? 7.631 3.311 -10.294 1.00 98.25 156 HIS A O 1
ATOM 1116 N N . CYS A 1 157 ? 6.695 2.852 -12.287 1.00 98.75 157 CYS A N 1
ATOM 1117 C CA . CYS A 1 157 ? 7.282 1.518 -12.405 1.00 98.75 157 CYS A CA 1
ATOM 1118 C C . CYS A 1 157 ? 8.802 1.577 -12.531 1.00 98.75 157 CYS A C 1
ATOM 1120 O O . CYS A 1 157 ? 9.509 0.886 -11.817 1.00 98.75 157 CYS A O 1
ATOM 1122 N N . ARG A 1 158 ? 9.341 2.472 -13.367 1.00 98.31 158 ARG A N 1
ATOM 1123 C CA . ARG A 1 158 ? 10.798 2.578 -13.565 1.00 98.31 158 ARG A CA 1
ATOM 1124 C C . ARG A 1 158 ? 11.583 2.981 -12.316 1.00 98.31 158 ARG A C 1
ATOM 1126 O O . ARG A 1 158 ? 12.779 2.722 -12.261 1.00 98.31 158 ARG A O 1
ATOM 1133 N N . LYS A 1 159 ? 10.940 3.641 -11.351 1.00 98.25 159 LYS A N 1
ATOM 1134 C CA . LYS A 1 159 ? 11.553 4.027 -10.072 1.00 98.25 159 LYS A CA 1
ATOM 1135 C C . LYS A 1 159 ? 11.369 2.973 -8.975 1.00 98.25 159 LYS A C 1
ATOM 1137 O O . LYS A 1 159 ? 11.879 3.179 -7.878 1.00 98.25 159 LYS A O 1
ATOM 1142 N N . SER A 1 160 ? 10.631 1.893 -9.233 1.00 98.69 160 SER A N 1
ATOM 1143 C CA . SER A 1 160 ? 10.323 0.892 -8.216 1.00 98.69 160 SER A CA 1
ATOM 1144 C C . SER A 1 160 ? 11.451 -0.129 -8.049 1.00 98.69 160 SER A C 1
ATOM 1146 O O . SER A 1 160 ? 12.168 -0.438 -9.008 1.00 98.69 160 SER A O 1
ATOM 1148 N N . SER A 1 161 ? 11.593 -0.693 -6.844 1.00 98.75 161 SER A N 1
ATOM 1149 C CA . SER A 1 161 ? 12.552 -1.785 -6.620 1.00 98.75 161 SER A CA 1
ATOM 1150 C C . SER A 1 161 ? 12.216 -3.009 -7.470 1.00 98.75 161 SER A C 1
ATOM 1152 O O . SER A 1 161 ? 13.116 -3.615 -8.029 1.00 98.75 161 SER A O 1
ATOM 1154 N N . ASP A 1 162 ? 10.933 -3.319 -7.673 1.00 98.69 162 ASP A N 1
ATOM 1155 C CA . ASP A 1 162 ? 10.514 -4.438 -8.525 1.00 98.69 162 ASP A CA 1
ATOM 1156 C C . ASP A 1 162 ? 10.989 -4.271 -9.987 1.00 98.69 162 ASP A C 1
ATOM 1158 O O . ASP A 1 162 ? 11.381 -5.246 -10.628 1.00 98.69 162 ASP A O 1
ATOM 1162 N N . CYS A 1 163 ? 11.037 -3.050 -10.531 1.00 98.62 163 CYS A N 1
ATOM 1163 C CA . CYS A 1 163 ? 11.669 -2.823 -11.834 1.00 98.62 163 CYS A CA 1
ATOM 1164 C C . CYS A 1 163 ? 13.182 -3.067 -11.780 1.00 98.62 163 CYS A C 1
ATOM 1166 O O . CYS A 1 163 ? 13.725 -3.768 -12.635 1.00 98.62 163 CYS A O 1
ATOM 1168 N N . ALA A 1 164 ? 13.862 -2.513 -10.774 1.00 98.62 164 ALA A N 1
ATOM 1169 C CA . ALA A 1 164 ? 15.309 -2.641 -10.639 1.00 98.62 164 ALA A CA 1
ATOM 1170 C C . ALA A 1 164 ? 15.759 -4.093 -10.413 1.00 98.62 164 ALA A C 1
ATOM 1172 O O . ALA A 1 164 ? 16.759 -4.519 -10.986 1.00 98.62 164 ALA A O 1
ATOM 1173 N N . ASP A 1 165 ? 15.019 -4.855 -9.614 1.00 98.50 165 ASP A N 1
ATOM 1174 C CA . ASP A 1 165 ? 15.398 -6.198 -9.192 1.00 98.50 165 ASP A CA 1
ATOM 1175 C C . ASP A 1 165 ? 14.938 -7.241 -10.211 1.00 98.50 165 ASP A C 1
ATOM 1177 O O . ASP A 1 165 ? 15.758 -8.022 -10.688 1.00 98.50 165 ASP A O 1
ATOM 1181 N N . ARG A 1 166 ? 13.658 -7.208 -10.612 1.00 97.69 166 ARG A N 1
ATOM 1182 C CA . ARG A 1 166 ? 13.038 -8.257 -11.444 1.00 97.69 166 ARG A CA 1
ATOM 1183 C C . ARG A 1 166 ? 12.539 -7.810 -12.816 1.00 97.69 166 ARG A C 1
ATOM 1185 O O . ARG A 1 166 ? 12.131 -8.653 -13.606 1.00 97.69 166 ARG A O 1
ATOM 1192 N N . GLY A 1 167 ? 12.599 -6.518 -13.129 1.00 98.25 167 GLY A N 1
ATOM 1193 C CA . GLY A 1 167 ? 12.243 -5.998 -14.448 1.00 98.25 167 GLY A CA 1
ATOM 1194 C C . GLY A 1 167 ? 10.773 -5.633 -14.612 1.00 98.25 167 GLY A C 1
ATOM 1195 O O . GLY A 1 167 ? 10.333 -5.454 -15.739 1.00 98.25 167 GLY A O 1
ATOM 1196 N N . ASP A 1 168 ? 9.989 -5.481 -13.544 1.00 98.50 168 ASP A N 1
ATOM 1197 C CA . ASP A 1 168 ? 8.603 -4.997 -13.648 1.00 98.50 168 ASP A CA 1
ATOM 1198 C C . ASP A 1 168 ? 8.546 -3.488 -13.917 1.00 98.50 168 ASP A C 1
ATOM 1200 O O . ASP A 1 168 ? 8.152 -2.674 -13.085 1.00 98.50 168 ASP A O 1
ATOM 1204 N N . CYS A 1 169 ? 9.011 -3.096 -15.096 1.00 98.50 169 CYS A N 1
ATOM 1205 C CA . CYS A 1 169 ? 9.282 -1.706 -15.421 1.00 98.50 169 CYS A CA 1
ATOM 1206 C C . CYS A 1 169 ? 8.152 -1.018 -16.181 1.00 98.50 169 CYS A C 1
ATOM 1208 O O . CYS A 1 169 ? 8.217 0.206 -16.320 1.00 98.50 169 CYS A O 1
ATOM 1210 N N . SER A 1 170 ? 7.147 -1.753 -16.666 1.00 98.31 170 SER A N 1
ATOM 1211 C CA . SER A 1 170 ? 6.102 -1.256 -17.567 1.00 98.31 170 SER A CA 1
ATOM 1212 C C . SER A 1 170 ? 4.726 -1.225 -16.914 1.00 98.31 170 SER A C 1
ATOM 1214 O O . SER A 1 170 ? 4.376 -2.118 -16.153 1.00 98.31 170 SER A O 1
ATOM 1216 N N . VAL A 1 171 ? 3.936 -0.192 -17.222 1.00 98.50 171 VAL A N 1
ATOM 1217 C CA . VAL A 1 171 ? 2.546 -0.106 -16.746 1.00 98.50 171 VAL A CA 1
ATOM 1218 C C . VAL A 1 171 ? 1.670 -1.057 -17.560 1.00 98.50 171 VAL A C 1
ATOM 1220 O O . VAL A 1 171 ? 1.605 -0.939 -18.785 1.00 98.50 171 VAL A O 1
ATOM 1223 N N . VAL A 1 172 ? 0.981 -1.965 -16.874 1.00 97.69 172 VAL A N 1
ATOM 1224 C CA . VAL A 1 172 ? 0.003 -2.906 -17.436 1.00 97.69 172 VAL A CA 1
ATOM 1225 C C . VAL A 1 172 ? -1.187 -2.954 -16.480 1.00 97.69 172 VAL A C 1
ATOM 1227 O O . VAL A 1 172 ? -1.012 -3.258 -15.304 1.00 97.69 172 VAL A O 1
ATOM 1230 N N . ASP A 1 173 ? -2.374 -2.571 -16.954 1.00 96.06 173 ASP A N 1
ATOM 1231 C CA . ASP A 1 173 ? -3.643 -2.617 -16.203 1.00 96.06 173 ASP A CA 1
ATOM 1232 C C . ASP A 1 173 ? -3.596 -2.007 -14.789 1.00 96.06 173 ASP A C 1
ATOM 1234 O O . ASP A 1 173 ? -4.173 -2.511 -13.827 1.00 96.06 173 ASP A O 1
ATOM 1238 N N . GLY A 1 174 ? -2.890 -0.882 -14.643 1.00 97.12 174 GLY A N 1
ATOM 1239 C CA . GLY A 1 174 ? -2.749 -0.191 -13.358 1.00 97.12 174 GLY A CA 1
ATOM 1240 C C . GLY A 1 174 ? -1.727 -0.822 -12.403 1.00 97.12 174 GLY A C 1
ATOM 1241 O O . GLY A 1 174 ? -1.605 -0.376 -11.262 1.00 97.12 174 GLY A O 1
ATOM 1242 N N . ALA A 1 175 ? -0.962 -1.813 -12.852 1.00 98.06 175 ALA A N 1
ATOM 1243 C CA . ALA A 1 175 ? 0.151 -2.413 -12.131 1.00 98.06 175 ALA A CA 1
ATOM 1244 C C . ALA A 1 175 ? 1.468 -2.250 -12.903 1.00 98.06 175 ALA A C 1
ATOM 1246 O O . ALA A 1 175 ? 1.490 -1.826 -14.059 1.00 98.06 175 ALA A O 1
ATOM 1247 N N . CYS A 1 176 ? 2.575 -2.566 -12.237 1.00 98.62 176 CYS A N 1
ATOM 1248 C CA . CYS A 1 176 ? 3.881 -2.664 -12.870 1.00 98.62 176 CYS A CA 1
ATOM 1249 C C . CYS A 1 176 ? 4.172 -4.124 -13.204 1.00 98.62 176 CYS A C 1
ATOM 1251 O O . CYS A 1 176 ? 4.046 -4.988 -12.339 1.00 98.62 176 CYS A O 1
ATOM 1253 N N . ALA A 1 177 ? 4.547 -4.380 -14.451 1.00 98.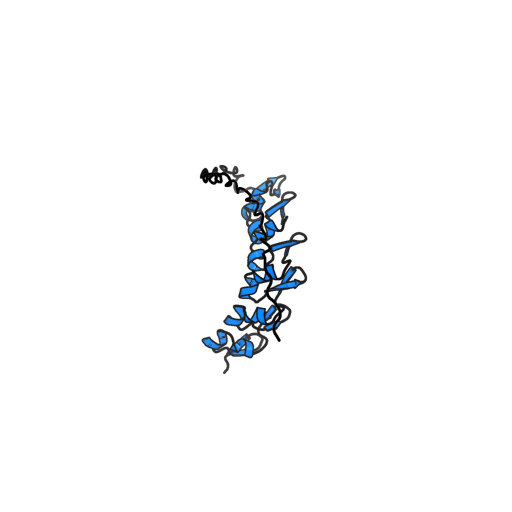00 177 ALA A N 1
ATOM 1254 C CA . ALA A 1 177 ? 4.846 -5.704 -14.972 1.00 98.00 177 ALA A CA 1
ATOM 1255 C C . ALA A 1 177 ? 5.954 -5.635 -16.031 1.00 98.00 177 ALA A C 1
ATOM 1257 O O . ALA A 1 177 ? 6.270 -4.574 -16.582 1.00 98.00 177 ALA A O 1
ATOM 1258 N N . ARG A 1 178 ? 6.546 -6.790 -16.329 1.00 97.38 178 ARG A N 1
ATOM 1259 C CA . ARG A 1 178 ? 7.426 -6.995 -17.483 1.00 97.38 178 ARG A CA 1
ATOM 1260 C C . ARG A 1 178 ? 6.577 -7.062 -18.750 1.00 97.38 178 ARG A C 1
ATOM 1262 O O . ARG A 1 178 ? 5.722 -7.933 -18.866 1.00 97.38 178 ARG A O 1
ATOM 1269 N N . LYS A 1 179 ? 6.821 -6.174 -19.717 1.00 97.31 179 LYS A N 1
ATOM 1270 C CA . LYS A 1 179 ? 6.135 -6.199 -21.025 1.00 97.31 179 LYS A CA 1
ATOM 1271 C C . LYS A 1 179 ? 7.076 -6.546 -22.177 1.00 97.31 179 LYS A C 1
ATOM 1273 O O . LYS A 1 179 ? 6.630 -6.912 -23.259 1.00 97.31 179 LYS A O 1
ATOM 1278 N N . SER A 1 180 ? 8.386 -6.426 -21.971 1.00 97.50 180 SER A N 1
ATOM 1279 C CA . SER A 1 180 ? 9.373 -6.731 -23.007 1.00 97.50 180 SER A CA 1
ATOM 1280 C C . SER A 1 180 ? 10.691 -7.243 -22.435 1.00 97.50 180 SER A C 1
ATOM 1282 O O . SER A 1 180 ? 11.036 -6.978 -21.284 1.00 97.50 180 SER A O 1
ATOM 1284 N N . SER A 1 181 ? 11.509 -7.877 -23.279 1.00 98.00 181 SER A N 1
ATOM 1285 C CA . SER A 1 181 ? 12.904 -8.199 -22.941 1.00 98.00 181 SER A CA 1
ATOM 1286 C C . SER A 1 181 ? 13.730 -6.952 -22.595 1.00 98.00 181 SER A C 1
ATOM 1288 O O . SER A 1 181 ? 14.734 -7.051 -21.898 1.00 98.00 181 SER A O 1
ATOM 1290 N N . ALA A 1 182 ? 13.319 -5.757 -23.041 1.00 97.75 182 ALA A N 1
ATOM 1291 C CA . ALA A 1 182 ? 13.964 -4.516 -22.622 1.00 97.75 182 ALA A CA 1
ATOM 1292 C C . ALA A 1 182 ? 13.741 -4.220 -21.134 1.00 97.75 182 ALA A C 1
ATOM 1294 O O . ALA A 1 182 ? 14.585 -3.567 -20.528 1.00 97.75 182 ALA A O 1
ATOM 1295 N N . ASP A 1 183 ? 12.646 -4.696 -20.544 1.00 98.31 183 ASP A N 1
ATOM 1296 C CA . ASP A 1 183 ? 12.408 -4.575 -19.109 1.00 98.31 183 ASP A CA 1
ATOM 1297 C C . ASP A 1 183 ? 13.293 -5.563 -18.332 1.00 98.31 183 ASP A C 1
ATOM 1299 O O . ASP A 1 183 ? 13.999 -5.156 -17.409 1.00 98.31 183 ASP A O 1
ATOM 1303 N N . CYS A 1 184 ? 13.392 -6.817 -18.796 1.00 98.31 184 CYS A N 1
ATOM 1304 C CA . CYS A 1 184 ? 14.333 -7.802 -18.246 1.00 98.31 184 CYS A CA 1
ATOM 1305 C C . CYS A 1 184 ? 15.780 -7.297 -18.273 1.00 98.31 184 CYS A C 1
ATOM 1307 O O . CYS A 1 184 ? 16.476 -7.358 -17.261 1.00 98.31 184 CYS A O 1
ATOM 1309 N N . ARG A 1 185 ? 16.225 -6.714 -19.394 1.00 98.06 185 ARG A N 1
ATOM 1310 C CA . ARG A 1 185 ? 17.591 -6.184 -19.551 1.00 98.06 185 ARG A CA 1
ATOM 1311 C C . ARG A 1 185 ? 17.966 -5.064 -18.579 1.00 98.06 185 ARG A C 1
ATOM 1313 O O . ARG A 1 185 ? 19.149 -4.837 -18.348 1.00 98.06 185 ARG A O 1
ATOM 1320 N N . ARG A 1 186 ? 16.993 -4.348 -18.010 1.00 96.62 186 ARG A N 1
ATOM 1321 C CA . ARG A 1 186 ? 17.256 -3.280 -17.027 1.00 96.62 186 ARG A CA 1
ATOM 1322 C C . ARG A 1 186 ? 17.471 -3.823 -15.613 1.00 96.62 186 ARG A C 1
ATOM 1324 O O . ARG A 1 186 ? 18.091 -3.136 -14.797 1.00 96.62 186 ARG A O 1
ATOM 1331 N N . SER A 1 187 ? 16.973 -5.027 -15.348 1.00 98.19 187 SER A N 1
ATOM 1332 C CA . SER A 1 187 ? 16.907 -5.624 -14.016 1.00 98.19 187 SER A CA 1
ATOM 1333 C C . SER A 1 187 ? 18.218 -6.269 -13.558 1.00 98.19 187 SER A C 1
ATOM 1335 O O . SER A 1 187 ? 19.098 -6.571 -14.374 1.00 98.19 187 SER A O 1
ATOM 1337 N N . LYS A 1 188 ? 18.334 -6.523 -12.252 1.00 98.56 188 LYS A N 1
ATOM 1338 C CA . LYS A 1 188 ? 19.413 -7.335 -11.674 1.00 98.56 188 LYS A CA 1
ATOM 1339 C C . LYS A 1 188 ? 19.393 -8.769 -12.189 1.00 98.56 188 LYS A C 1
ATOM 1341 O O . LYS A 1 188 ? 20.460 -9.269 -12.518 1.00 98.56 188 LYS A O 1
ATOM 1346 N N . LEU A 1 189 ? 18.215 -9.363 -12.420 1.00 97.31 189 LEU A N 1
ATOM 1347 C CA . LEU A 1 189 ? 18.105 -10.700 -13.030 1.00 97.31 189 LEU A CA 1
ATOM 1348 C C . LEU A 1 189 ? 18.902 -10.827 -14.342 1.00 97.31 189 LEU A C 1
ATOM 1350 O O . LEU A 1 189 ? 19.497 -11.864 -14.617 1.00 97.31 189 LEU A O 1
ATOM 1354 N N . CYS A 1 190 ? 18.953 -9.783 -15.175 1.00 98.06 190 CYS A N 1
ATOM 1355 C CA . CYS A 1 190 ? 19.790 -9.818 -16.376 1.00 98.06 190 CYS A CA 1
ATOM 1356 C C . CYS A 1 190 ? 21.279 -9.594 -16.066 1.00 98.06 190 CYS A C 1
ATOM 1358 O O . CYS A 1 190 ? 22.136 -10.289 -16.614 1.00 98.06 190 CYS A O 1
ATOM 1360 N N . LYS A 1 191 ? 21.600 -8.627 -15.200 1.00 97.44 191 LYS A N 1
ATOM 1361 C CA . LYS A 1 191 ? 22.988 -8.240 -14.894 1.00 97.44 191 LYS A CA 1
ATOM 1362 C C . LYS A 1 191 ? 23.746 -9.361 -14.176 1.00 97.44 191 LYS A C 1
ATOM 1364 O O . LYS A 1 191 ? 24.868 -9.691 -14.574 1.00 97.44 191 LYS A O 1
ATOM 1369 N N . GLU A 1 192 ? 23.096 -9.953 -13.183 1.00 97.31 192 GLU A N 1
ATOM 1370 C CA . GLU A 1 192 ? 23.639 -10.941 -12.252 1.00 97.31 192 GLU A CA 1
ATOM 1371 C C . GLU A 1 192 ? 23.364 -12.366 -12.761 1.00 97.31 192 GLU A C 1
ATOM 1373 O O . GLU A 1 192 ? 24.309 -13.124 -12.965 1.00 97.31 192 GLU A O 1
ATOM 1378 N N . ASP A 1 193 ? 22.118 -12.682 -13.137 1.00 96.38 193 ASP A N 1
ATOM 1379 C CA . ASP A 1 193 ? 21.713 -14.065 -13.466 1.00 96.38 193 ASP A CA 1
ATOM 1380 C C . ASP A 1 193 ? 21.635 -14.369 -14.974 1.00 96.38 193 ASP A C 1
ATOM 1382 O O . ASP A 1 193 ? 21.213 -15.453 -15.384 1.00 96.38 193 ASP A O 1
ATOM 1386 N N . LYS A 1 194 ? 21.985 -13.407 -15.840 1.00 97.25 194 LYS A N 1
ATOM 1387 C CA . LYS A 1 194 ? 21.902 -13.516 -17.316 1.00 97.25 194 LYS A CA 1
ATOM 1388 C C . LYS A 1 194 ? 20.496 -13.822 -17.853 1.00 97.25 194 LYS A C 1
ATOM 1390 O O . LYS A 1 194 ? 20.331 -14.269 -18.993 1.00 97.25 194 LYS A O 1
ATOM 1395 N N . ARG A 1 195 ? 19.456 -13.527 -17.067 1.00 97.81 195 ARG A N 1
ATOM 1396 C CA . ARG A 1 195 ? 18.041 -13.668 -17.437 1.00 97.81 195 ARG A CA 1
ATOM 1397 C C . ARG A 1 195 ? 17.548 -12.418 -18.174 1.00 97.81 195 ARG A C 1
ATOM 1399 O O . ARG A 1 195 ? 16.888 -11.556 -17.598 1.00 97.81 195 ARG A O 1
ATOM 1406 N N . CYS A 1 196 ? 17.916 -12.278 -19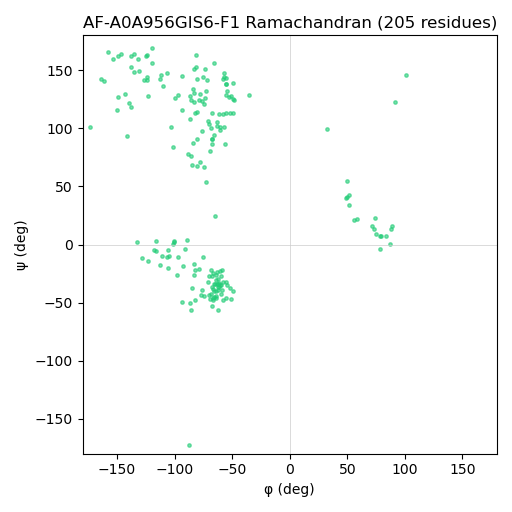.447 1.00 98.00 196 CYS A N 1
ATOM 1407 C CA . CYS A 1 196 ? 17.719 -11.040 -20.215 1.00 98.00 196 CYS A CA 1
ATOM 1408 C C . CYS A 1 196 ? 16.584 -11.084 -21.260 1.00 98.00 196 CYS A C 1
ATOM 1410 O O . CYS A 1 196 ? 16.288 -10.053 -21.874 1.00 98.00 196 CYS A O 1
ATOM 1412 N N . ARG A 1 197 ? 15.928 -12.235 -21.471 1.00 97.62 197 ARG A N 1
ATOM 1413 C CA . ARG A 1 197 ? 14.838 -12.408 -22.451 1.00 97.62 197 ARG A CA 1
ATOM 1414 C C . ARG A 1 197 ? 13.504 -12.599 -21.735 1.00 97.62 197 ARG A C 1
ATOM 1416 O O . ARG A 1 197 ? 13.455 -13.342 -20.769 1.00 97.62 197 ARG A O 1
ATOM 1423 N N . LEU A 1 198 ? 12.434 -11.951 -22.195 1.00 97.69 198 LEU A N 1
ATOM 1424 C CA . LEU A 1 198 ? 11.086 -12.189 -21.670 1.00 97.69 198 LEU A CA 1
ATOM 1425 C C . LEU A 1 198 ? 10.465 -13.413 -22.355 1.00 97.69 198 LEU A C 1
ATOM 1427 O O . LEU A 1 198 ? 10.494 -13.517 -23.582 1.00 97.69 198 LEU A O 1
ATOM 1431 N N . THR A 1 199 ? 9.919 -14.345 -21.582 1.00 97.38 199 THR A N 1
ATOM 1432 C CA . THR A 1 199 ? 9.189 -15.534 -22.056 1.00 97.38 199 THR A CA 1
ATOM 1433 C C . THR A 1 199 ? 8.134 -15.891 -21.023 1.00 97.38 199 THR A C 1
ATOM 1435 O O . THR A 1 199 ? 8.460 -15.971 -19.845 1.00 97.38 199 THR A O 1
ATOM 1438 N N . ASP A 1 200 ? 6.878 -16.031 -21.448 1.00 93.56 200 ASP A N 1
ATOM 1439 C CA . ASP A 1 200 ? 5.739 -16.373 -20.578 1.00 93.56 200 ASP A CA 1
ATOM 1440 C C . ASP A 1 200 ? 5.638 -15.508 -19.308 1.00 93.56 200 ASP A C 1
ATOM 1442 O O . ASP A 1 200 ? 5.378 -15.982 -18.208 1.00 93.56 200 ASP A O 1
ATOM 1446 N N . GLY A 1 201 ? 5.890 -14.202 -19.458 1.00 92.88 201 GLY A N 1
ATOM 1447 C CA . GLY A 1 201 ? 5.861 -13.237 -18.353 1.00 92.88 201 GLY A CA 1
ATOM 1448 C C . GLY A 1 201 ? 7.101 -13.247 -17.452 1.00 92.88 201 GLY A C 1
ATOM 1449 O O . GLY A 1 201 ? 7.232 -12.375 -16.595 1.00 92.88 201 GLY A O 1
ATOM 1450 N N . GLU A 1 202 ? 8.050 -14.154 -17.682 1.00 96.19 202 GLU A N 1
ATOM 1451 C CA . GLU A 1 202 ? 9.256 -14.318 -16.881 1.00 96.19 202 GLU A CA 1
ATOM 1452 C C . GLU A 1 202 ? 10.529 -13.929 -17.635 1.00 96.19 202 GLU A C 1
ATOM 1454 O O . GLU A 1 202 ? 10.673 -14.120 -18.843 1.00 96.19 202 GLU A O 1
ATOM 1459 N N . CYS A 1 203 ? 11.499 -13.383 -16.903 1.00 97.88 203 CYS A N 1
ATOM 1460 C CA . CYS A 1 203 ? 12.829 -13.169 -17.458 1.00 97.88 203 CYS A CA 1
ATOM 1461 C C . CYS A 1 203 ? 13.581 -14.501 -17.448 1.00 97.88 203 CYS A C 1
ATOM 1463 O O . CYS A 1 203 ? 13.721 -15.124 -16.398 1.00 97.88 203 CYS A O 1
ATOM 1465 N N . VAL A 1 204 ? 14.080 -14.942 -18.594 1.00 97.75 204 VAL A N 1
ATOM 1466 C CA . VAL A 1 204 ? 14.793 -16.210 -18.777 1.00 97.75 204 VAL A CA 1
ATOM 1467 C C . VAL A 1 204 ? 16.161 -15.978 -19.407 1.00 97.75 204 VAL A C 1
ATOM 1469 O O . VAL A 1 204 ? 16.443 -14.905 -19.957 1.00 97.75 204 VAL A O 1
ATOM 1472 N N . SER A 1 205 ? 17.032 -16.983 -19.292 1.00 95.62 205 SER A N 1
ATOM 1473 C CA . SER A 1 205 ? 18.384 -16.946 -19.850 1.00 95.62 205 SER A CA 1
ATOM 1474 C C . SER A 1 205 ? 18.358 -16.654 -21.353 1.00 95.62 205 SER A C 1
ATOM 1476 O O . SER A 1 205 ? 17.516 -17.168 -22.091 1.00 95.62 205 SER A O 1
ATOM 1478 N N . SER A 1 206 ? 19.274 -15.796 -21.797 1.00 78.12 206 SER A N 1
ATOM 1479 C CA . SER A 1 206 ? 19.557 -15.580 -23.218 1.00 78.12 206 SER A CA 1
ATOM 1480 C C . SER A 1 206 ? 20.630 -16.577 -23.654 1.00 78.12 206 SER A C 1
ATOM 1482 O O . SER A 1 206 ? 21.804 -16.224 -23.688 1.00 78.12 206 SER A O 1
ATOM 1484 N N . ARG A 1 207 ? 20.230 -17.836 -23.868 1.00 66.69 207 ARG A N 1
ATOM 1485 C CA . ARG A 1 207 ? 21.016 -18.779 -24.676 1.00 66.69 207 ARG A CA 1
ATOM 1486 C C . ARG A 1 207 ? 20.710 -18.549 -26.146 1.00 66.69 207 ARG A C 1
ATOM 1488 O O . ARG A 1 207 ? 19.536 -18.208 -26.427 1.00 66.69 207 ARG A O 1
#

Foldseek 3Di:
DDDDDDDDDDDPDDPPPPPPPPDPPDDDDDPDPPPPPPVVPDPDQPDCPLDVCQQAWLQRDQDPNDGFNPDLVSLCNHPCLQAWLQRGDDPRGRFNDFLCSQCNHPCQQAWLQRTDDPRGGAHPFLCSRQNHLCQQAWLQRTQDPPRGGFHPDLVSQCNHVCQAAFQQRDHDPRTGAHPFLVSQCNYPCCVPVVQRGDDPRHRHHDD

pLDDT: mean 85.08, std 21.73, range [33.12, 98.81]

Mean predicted aligned error: 12.61 Å

Secondary structure (DSSP, 8-state):
----------------------PPPPPPPPPP---------------TTS-TTHHHH---EEETTEEE--SHHHHHHSHHHHHH---EEETTEEE--SHHHHHHSHHHHHHS--EEETTEEE--SHHHHHTSHHHHHH---EE-GGG-EE--SHHHHHTSHHHHHH---EEETTEEE--SHHHHHHSHHHHTT---EEETTEEE---

Radius of gyration: 31.5 Å; Cα contacts (8 Å, |Δi|>4): 447; chains: 1; bounding box: 49×98×62 Å